Protein AF-X0RXS8-F1 (afdb_monomer_lite)

Radius of gyration: 19.56 Å; chains: 1; bounding box: 42×49×69 Å

Foldseek 3Di:
DELEEEEAEAADDAEEAEDAAQEAQAWDNYGGEYEYEDEEYEHEYAARHAQQWFFNYGGEYEYEYYAYEADHDQCDQPAADPVGRSGHHHCHAQEWEWDDPVVPPNDTGAIETGEYEYEYHAYEHEGEAQYAQFYYHNTGGEYEYEDHQYEHEYEARHQQFYEQQYGGEYEYNDHQYEADYNDEGYAQEYYHAYGGEYEYADEEYEHEHEARHQQEWEQQTGGEHEAEEYAYEDRYDYPRHQFHYDDDDPPDPSQAHATTGEHYAEYHNYYDPDPPDDAQDKDWDDAPCNVDPTNRGGGIHGYYDDPDDPDDPDDPPDDPPD

Structure (mmCIF, N/CA/C/O backbone):
data_AF-X0RXS8-F1
#
_entry.id   AF-X0RXS8-F1
#
loop_
_atom_site.group_PDB
_atom_site.id
_atom_site.type_symbol
_atom_site.label_atom_id
_atom_site.label_alt_id
_atom_site.label_comp_id
_atom_site.label_asym_id
_atom_site.label_entity_id
_atom_site.label_seq_id
_atom_site.pdbx_PDB_ins_code
_atom_site.Cartn_x
_atom_site.Cartn_y
_atom_site.Cartn_z
_atom_site.occupancy
_atom_site.B_iso_or_equiv
_atom_site.auth_seq_id
_atom_site.auth_comp_id
_atom_site.auth_asym_id
_atom_site.auth_atom_id
_atom_site.pdbx_PDB_model_num
ATOM 1 N N . ALA A 1 1 ? -15.502 -8.477 13.619 1.00 91.06 1 ALA A N 1
ATOM 2 C CA . ALA A 1 1 ? -16.662 -9.381 13.486 1.00 91.06 1 ALA A CA 1
ATOM 3 C C . ALA A 1 1 ? -16.245 -10.694 12.829 1.00 91.06 1 ALA A C 1
ATOM 5 O O . ALA A 1 1 ? -15.462 -10.663 11.889 1.00 91.06 1 ALA A O 1
ATOM 6 N N . SER A 1 2 ? -16.778 -11.830 13.286 1.00 95.00 2 SER A N 1
ATOM 7 C CA . SER A 1 2 ? -16.577 -13.138 12.641 1.00 95.00 2 SER A CA 1
ATOM 8 C C . SER A 1 2 ? -17.938 -13.787 12.425 1.00 95.00 2 SER A C 1
ATOM 10 O O . SER A 1 2 ? -18.634 -14.041 13.405 1.00 95.00 2 SER A O 1
ATOM 12 N N . PHE A 1 3 ? -18.324 -14.034 11.170 1.00 96.69 3 PHE A N 1
ATOM 13 C CA . PHE A 1 3 ? -19.652 -14.560 10.809 1.00 96.69 3 PHE A CA 1
ATOM 14 C C . PHE A 1 3 ? -20.819 -13.679 11.292 1.00 96.69 3 PHE A C 1
ATOM 16 O O . PHE A 1 3 ? -21.770 -14.160 11.908 1.00 96.69 3 PHE A O 1
ATOM 23 N N . GLY A 1 4 ? -20.747 -12.372 11.033 1.00 97.19 4 GLY A N 1
ATOM 24 C CA . GLY A 1 4 ? -21.781 -11.431 11.464 1.00 97.19 4 GLY A CA 1
ATOM 25 C C . GLY A 1 4 ? -21.393 -9.971 11.272 1.00 97.19 4 GLY A C 1
ATOM 26 O O . GLY A 1 4 ? -20.497 -9.656 10.492 1.00 97.19 4 GLY A O 1
ATOM 27 N N . VAL A 1 5 ? -22.070 -9.088 12.003 1.00 98.56 5 VAL A N 1
ATOM 28 C CA . VAL A 1 5 ? -21.852 -7.638 11.959 1.00 98.56 5 VAL A CA 1
ATOM 29 C C . VAL A 1 5 ? -21.383 -7.155 13.329 1.00 98.56 5 VAL A C 1
ATOM 31 O O . VAL A 1 5 ? -21.968 -7.527 14.345 1.00 98.56 5 VAL A O 1
ATOM 34 N N . GLY A 1 6 ? -20.327 -6.346 13.357 1.00 98.31 6 GLY A N 1
ATOM 35 C CA . GLY A 1 6 ? -19.850 -5.644 14.547 1.00 98.31 6 GLY A CA 1
ATOM 36 C C . GLY A 1 6 ? -19.609 -4.181 14.210 1.00 98.31 6 GLY A C 1
ATOM 37 O O . GLY A 1 6 ? -18.971 -3.893 13.202 1.00 98.31 6 GLY A O 1
ATOM 38 N N . VAL A 1 7 ? -20.142 -3.287 15.036 1.00 98.62 7 VAL A N 1
ATOM 39 C CA . VAL A 1 7 ? -20.087 -1.839 14.826 1.00 98.62 7 VAL A CA 1
ATOM 40 C C . VAL A 1 7 ? -19.673 -1.181 16.136 1.00 98.62 7 VAL A C 1
ATOM 42 O O . VAL A 1 7 ? -20.270 -1.469 17.176 1.00 98.62 7 VAL A O 1
ATOM 45 N N . LEU A 1 8 ? -18.665 -0.319 16.067 1.00 98.62 8 LEU A N 1
ATOM 46 C CA . LEU A 1 8 ? -18.316 0.658 17.090 1.00 98.62 8 LEU A CA 1
ATOM 47 C C . LEU A 1 8 ? -18.473 2.041 16.459 1.00 98.62 8 LEU A C 1
ATOM 49 O O . LEU A 1 8 ? -18.020 2.245 15.337 1.00 98.62 8 LEU A O 1
ATOM 53 N N . ILE A 1 9 ? -19.164 2.934 17.161 1.00 98.69 9 ILE A N 1
ATOM 54 C CA . ILE A 1 9 ? -19.358 4.326 16.762 1.00 98.69 9 ILE A CA 1
ATOM 55 C C . ILE A 1 9 ? -18.994 5.169 17.971 1.00 98.69 9 ILE A C 1
ATOM 57 O O . ILE A 1 9 ? -19.624 4.999 19.023 1.00 98.69 9 ILE A O 1
ATOM 61 N N . ASP A 1 10 ? -18.024 6.048 17.794 1.00 98.50 10 ASP A N 1
ATOM 62 C CA . ASP A 1 10 ? -17.744 7.150 18.695 1.00 98.50 10 ASP A CA 1
ATOM 63 C C . ASP A 1 10 ? -18.086 8.477 17.996 1.00 98.50 10 ASP A C 1
ATOM 65 O O . ASP A 1 10 ? -18.112 8.573 16.769 1.00 98.50 10 ASP A O 1
ATOM 69 N N . TYR A 1 11 ? -18.518 9.460 18.781 1.00 98.38 11 TYR A N 1
ATOM 70 C CA . TYR A 1 11 ? -18.957 10.769 18.280 1.00 98.38 11 TYR A CA 1
ATOM 71 C C . TYR A 1 11 ? -18.041 11.905 18.744 1.00 98.38 11 TYR A C 1
ATOM 73 O O . TYR A 1 11 ? -18.328 13.083 18.487 1.00 98.38 11 TYR A O 1
ATOM 81 N N . GLY A 1 12 ? -16.995 11.552 19.479 1.00 96.00 12 GLY A N 1
ATOM 82 C CA . GLY A 1 12 ? -15.778 12.295 19.660 1.00 96.00 12 GLY A CA 1
ATOM 83 C C . GLY A 1 12 ? -15.220 12.269 21.062 1.00 96.00 12 GLY A C 1
ATOM 84 O O . GLY A 1 12 ? -15.931 12.086 22.053 1.00 96.00 12 GLY A O 1
ATOM 85 N N . GLY A 1 13 ? -13.974 12.688 21.131 1.00 97.94 13 GLY A N 1
ATOM 86 C CA . GLY A 1 13 ? -13.175 12.699 22.334 1.00 97.94 13 GLY A CA 1
ATOM 87 C C . GLY A 1 13 ? -11.720 12.801 21.923 1.00 97.94 13 GLY A C 1
ATOM 88 O O . GLY A 1 13 ? -11.421 13.394 20.906 1.00 97.94 13 GLY A O 1
ATOM 89 N N . ASN A 1 14 ? -10.834 12.302 22.767 1.00 98.56 14 ASN A N 1
ATOM 90 C CA . ASN A 1 14 ? -9.452 12.027 22.393 1.00 98.56 14 ASN A CA 1
ATOM 91 C C . ASN A 1 14 ? -9.203 10.641 22.975 1.00 98.56 14 ASN A C 1
ATOM 93 O O . ASN A 1 14 ? -8.915 10.475 24.175 1.00 98.56 14 ASN A O 1
ATOM 97 N N . ASP A 1 15 ? -9.458 9.644 22.157 1.00 98.56 15 ASP A N 1
ATOM 98 C CA . ASP A 1 15 ? -9.716 8.277 22.522 1.00 98.56 15 ASP A CA 1
ATOM 99 C C . ASP A 1 15 ? -8.536 7.366 22.202 1.00 98.56 15 ASP A C 1
ATOM 101 O O . ASP A 1 15 ? -7.560 7.676 21.518 1.00 98.56 15 ASP A O 1
ATOM 105 N N . LYS A 1 16 ? -8.563 6.204 22.852 1.00 98.62 16 LYS A N 1
ATOM 106 C CA . LYS A 1 16 ? -7.521 5.190 22.697 1.00 98.62 16 LYS A CA 1
ATOM 107 C C . LYS A 1 16 ? -8.154 3.859 22.388 1.00 98.62 16 LYS A C 1
ATOM 109 O O . LYS A 1 16 ? -8.547 3.102 23.283 1.00 98.62 16 LYS A O 1
ATOM 114 N N . TYR A 1 17 ? -8.153 3.527 21.112 1.00 98.62 17 TYR A N 1
ATOM 115 C CA . TYR A 1 17 ? -8.536 2.222 20.622 1.00 98.62 17 TYR A CA 1
ATOM 116 C C . TYR A 1 17 ? -7.333 1.293 20.754 1.00 98.62 17 TYR A C 1
ATOM 118 O O . TYR A 1 17 ? -6.377 1.386 19.994 1.00 98.62 17 TYR A O 1
ATOM 126 N N . ILE A 1 18 ? -7.352 0.379 21.724 1.00 98.44 18 ILE A N 1
ATOM 127 C CA . ILE A 1 18 ? -6.231 -0.541 21.966 1.00 98.44 18 ILE A CA 1
ATOM 128 C C . ILE A 1 18 ? -6.700 -1.981 21.783 1.00 98.44 18 ILE A C 1
ATOM 130 O O . ILE A 1 18 ? -7.570 -2.469 22.508 1.00 98.44 18 ILE A O 1
ATOM 134 N N . GLY A 1 19 ? -6.083 -2.699 20.847 1.00 97.00 19 GLY A N 1
ATOM 135 C CA . GLY A 1 19 ? -6.377 -4.109 20.612 1.00 97.00 19 GLY A CA 1
ATOM 136 C C . GLY A 1 19 ? -5.155 -4.871 20.135 1.00 97.00 19 GLY A C 1
ATOM 137 O O . GLY A 1 19 ? -4.490 -4.466 19.201 1.00 97.00 19 GLY A O 1
ATOM 138 N N . ARG A 1 20 ? -4.848 -6.025 20.732 1.00 97.00 20 ARG A N 1
ATOM 139 C CA . ARG A 1 20 ? -3.654 -6.786 20.331 1.00 97.00 20 ARG A CA 1
ATOM 140 C C . ARG A 1 20 ? -3.779 -7.363 18.920 1.00 97.00 20 ARG A C 1
ATOM 142 O O . ARG A 1 20 ? -2.856 -7.238 18.123 1.00 97.00 20 ARG A O 1
ATOM 149 N N . THR A 1 21 ? -4.904 -8.014 18.637 1.00 97.94 21 THR A N 1
ATOM 150 C CA . THR A 1 21 ? -5.228 -8.580 17.325 1.00 97.94 21 THR A CA 1
ATOM 151 C C . THR A 1 21 ? -6.724 -8.509 17.056 1.00 97.94 21 THR A C 1
ATOM 153 O O . THR A 1 21 ? -7.499 -8.382 18.006 1.00 97.94 21 THR A O 1
ATOM 156 N N . THR A 1 22 ? -7.146 -8.710 15.804 1.00 96.75 22 THR A N 1
ATOM 157 C CA . THR A 1 22 ? -8.563 -8.900 15.417 1.00 96.75 22 THR A CA 1
ATOM 158 C C . THR A 1 22 ? -9.478 -7.807 15.981 1.00 96.75 22 THR A C 1
ATOM 160 O O . THR A 1 22 ? -10.501 -8.098 16.600 1.00 96.75 22 THR A O 1
ATOM 163 N N . ALA A 1 23 ? -9.068 -6.550 15.820 1.00 97.62 23 ALA A N 1
ATOM 164 C CA . ALA A 1 23 ? -9.677 -5.372 16.444 1.00 97.62 23 ALA A CA 1
ATOM 165 C C . ALA A 1 23 ? -9.938 -4.264 15.410 1.00 97.62 23 ALA A C 1
ATOM 167 O O . ALA A 1 23 ? -9.605 -4.439 14.243 1.00 97.62 23 ALA A O 1
ATOM 168 N N . GLN A 1 24 ? -10.529 -3.144 15.846 1.00 98.44 24 GLN A N 1
ATOM 169 C CA . GLN A 1 24 ? -10.623 -1.886 15.081 1.00 98.44 24 GLN A CA 1
ATOM 170 C C . GLN A 1 24 ? -11.102 -2.092 13.636 1.00 98.44 24 GLN A C 1
ATOM 172 O O . GLN A 1 24 ? -10.314 -2.072 12.697 1.00 98.44 24 GLN A O 1
ATOM 177 N N . GLY A 1 25 ? -12.383 -2.411 13.457 1.00 98.38 25 GLY A N 1
ATOM 178 C CA . GLY A 1 25 ? -12.929 -2.632 12.116 1.00 98.38 25 GLY A CA 1
ATOM 179 C C . GLY A 1 25 ? -12.595 -3.986 11.475 1.00 98.38 25 GLY A C 1
ATOM 180 O O . GLY A 1 25 ? -13.018 -4.233 10.357 1.00 98.38 25 GLY A O 1
ATOM 181 N N . PHE A 1 26 ? -11.894 -4.910 12.146 1.00 98.75 26 PHE A N 1
ATOM 182 C CA . PHE A 1 26 ? -11.643 -6.259 11.605 1.00 98.75 26 PHE A CA 1
ATOM 183 C C . PHE A 1 26 ? -12.933 -7.016 11.226 1.00 98.75 26 PHE A C 1
ATOM 185 O O . PHE A 1 26 ? -13.892 -7.059 12.012 1.00 98.75 26 PHE A O 1
ATOM 192 N N . ALA A 1 27 ? -12.917 -7.741 10.101 1.00 98.56 27 ALA A N 1
ATOM 193 C CA . ALA A 1 27 ? -13.997 -8.641 9.701 1.00 98.56 27 ALA A CA 1
ATOM 194 C C . ALA A 1 27 ? -13.542 -9.916 8.972 1.00 98.56 27 ALA A C 1
ATOM 196 O O . ALA A 1 27 ? -12.654 -9.884 8.127 1.00 98.56 27 ALA A O 1
ATOM 197 N N . GLN A 1 28 ? -14.248 -11.026 9.217 1.00 98.38 28 GLN A N 1
ATOM 198 C CA . GLN A 1 28 ? -14.203 -12.254 8.413 1.00 98.38 28 GLN A CA 1
ATOM 199 C C . GLN A 1 28 ? -15.621 -12.818 8.248 1.00 98.38 28 GLN A C 1
ATOM 201 O O . GLN A 1 28 ? -16.368 -12.904 9.228 1.00 98.38 28 GLN A O 1
ATOM 206 N N . TYR A 1 29 ? -16.001 -13.227 7.030 1.00 98.00 29 TYR A N 1
ATOM 207 C CA . TYR A 1 29 ? -17.365 -13.688 6.709 1.00 98.00 29 TYR A CA 1
ATOM 208 C C . TYR A 1 29 ? -18.466 -12.743 7.230 1.00 98.00 29 TYR A C 1
ATOM 210 O O . TYR A 1 29 ? -19.474 -13.186 7.783 1.00 98.00 29 TYR A O 1
ATOM 218 N N . GLY A 1 30 ? -18.250 -11.434 7.139 1.00 98.19 30 GLY A N 1
ATOM 219 C CA . GLY A 1 30 ? -19.068 -10.461 7.850 1.00 98.19 30 GLY A CA 1
ATOM 220 C C . GLY A 1 30 ? -18.636 -9.021 7.618 1.00 98.19 30 GLY A C 1
ATOM 221 O O . GLY A 1 30 ? -17.817 -8.756 6.744 1.00 98.19 30 GLY A O 1
ATOM 222 N N . LEU A 1 31 ? -19.181 -8.115 8.426 1.00 98.81 31 LEU A N 1
ATOM 223 C CA . LEU A 1 31 ? -18.911 -6.678 8.390 1.00 98.81 31 LEU A CA 1
ATOM 224 C C . LEU A 1 31 ? -18.373 -6.218 9.749 1.00 98.81 31 LEU A C 1
ATOM 226 O O . LEU A 1 31 ? -18.973 -6.508 10.787 1.00 98.81 31 LEU A O 1
ATOM 230 N N . GLY A 1 32 ? -17.252 -5.513 9.742 1.00 98.81 32 GLY A N 1
ATOM 231 C CA . GLY A 1 32 ? -16.679 -4.839 10.900 1.00 98.81 32 GLY A CA 1
ATOM 232 C C . GLY A 1 32 ? -16.566 -3.358 10.583 1.00 98.81 32 GLY A C 1
ATOM 233 O O . GLY A 1 32 ? -15.979 -3.021 9.566 1.00 98.81 32 GLY A O 1
ATOM 234 N N . LEU A 1 33 ? -17.133 -2.505 11.430 1.00 98.88 33 LEU A N 1
ATOM 235 C CA . LEU A 1 33 ? -17.031 -1.054 11.310 1.00 98.88 33 LEU A CA 1
ATOM 236 C C . LEU A 1 33 ? -16.536 -0.475 12.634 1.00 98.88 33 LEU A C 1
ATOM 238 O O . LEU A 1 33 ? -17.112 -0.768 13.686 1.00 98.88 33 LEU A O 1
ATOM 242 N N . LEU A 1 34 ? -15.484 0.329 12.560 1.00 98.88 34 LEU A N 1
ATOM 243 C CA . LEU A 1 34 ? -15.173 1.360 13.541 1.00 98.88 34 LEU A CA 1
ATOM 244 C C . LEU A 1 34 ? -15.402 2.703 12.849 1.00 98.88 34 LEU A C 1
ATOM 246 O O . LEU A 1 34 ? -14.922 2.891 11.736 1.00 98.88 34 LEU A O 1
ATOM 250 N N . PHE A 1 35 ? -16.187 3.567 13.475 1.00 98.88 35 PHE A N 1
ATOM 251 C CA . PHE A 1 35 ? -16.408 4.936 13.036 1.00 98.88 35 PHE A CA 1
ATOM 252 C C . PHE A 1 35 ? -16.089 5.866 14.204 1.00 98.88 35 PHE A C 1
ATOM 254 O O . PHE A 1 35 ? -16.735 5.722 15.248 1.00 98.88 35 PHE A O 1
ATOM 261 N N . ASP A 1 36 ? -15.131 6.764 14.020 1.00 98.81 36 ASP A N 1
ATOM 262 C CA . ASP A 1 36 ? -14.925 7.941 14.862 1.00 98.81 36 ASP A CA 1
ATOM 263 C C . ASP A 1 36 ? -15.379 9.186 14.091 1.00 98.81 36 ASP A C 1
ATOM 265 O O . ASP A 1 36 ? -15.439 9.189 12.861 1.00 98.81 36 ASP A O 1
ATOM 269 N N . GLN A 1 37 ? -15.828 10.205 14.816 1.00 98.62 37 GLN A N 1
ATOM 270 C CA . GLN A 1 37 ? -16.280 11.457 14.230 1.00 98.62 37 GLN A CA 1
ATOM 271 C C . GLN A 1 37 ? -15.307 12.615 14.461 1.00 98.62 37 GLN A C 1
ATOM 273 O O . GLN A 1 37 ? -15.380 13.574 13.687 1.00 98.62 37 GLN A O 1
ATOM 278 N N . LYS A 1 38 ? -14.562 12.637 15.572 1.00 98.06 38 LYS A N 1
ATOM 279 C CA . LYS A 1 38 ? -13.715 13.787 15.907 1.00 98.06 38 LYS A CA 1
ATOM 280 C C . LYS A 1 38 ? -12.727 13.505 17.046 1.00 98.06 38 LYS A C 1
ATOM 282 O O . LYS A 1 38 ? -13.125 13.047 18.121 1.00 98.06 38 LYS A O 1
ATOM 287 N N . GLY A 1 39 ? -11.598 14.184 16.905 1.00 98.31 39 GLY A N 1
ATOM 288 C CA . GLY A 1 39 ? -10.626 14.506 17.937 1.00 98.31 39 GLY A CA 1
ATOM 289 C C . GLY A 1 39 ? -9.411 13.597 17.885 1.00 98.31 39 GLY A C 1
ATOM 290 O O . GLY A 1 39 ? -9.471 12.527 17.322 1.00 98.31 39 GLY A O 1
ATOM 291 N N . ASP A 1 40 ? -8.303 14.074 18.453 1.00 98.75 40 ASP A N 1
ATOM 292 C CA . ASP A 1 40 ? -6.999 13.435 18.242 1.00 98.75 40 ASP A CA 1
ATOM 293 C C . ASP A 1 40 ? -6.900 12.092 18.988 1.00 98.75 40 ASP A C 1
ATOM 295 O O . ASP A 1 40 ? -6.794 12.043 20.234 1.00 98.75 40 ASP A O 1
ATOM 299 N N . ASP A 1 41 ? -6.883 11.018 18.211 1.00 98.75 41 ASP A N 1
ATOM 300 C CA . ASP A 1 41 ? -7.092 9.642 18.614 1.00 98.75 41 ASP A CA 1
ATOM 301 C C . ASP A 1 41 ? -5.861 8.756 18.404 1.00 98.75 41 ASP A C 1
ATOM 303 O O . ASP A 1 41 ? -4.913 9.021 17.661 1.00 98.75 41 ASP A O 1
ATOM 307 N N . ILE A 1 42 ? -5.843 7.634 19.130 1.00 98.88 42 ILE A N 1
ATOM 308 C CA . ILE A 1 42 ? -4.792 6.623 18.993 1.00 98.88 42 ILE A CA 1
ATOM 309 C C . ILE A 1 42 ? -5.399 5.255 18.719 1.00 98.88 42 ILE A C 1
ATOM 311 O O . ILE A 1 42 ? -5.979 4.604 19.599 1.00 98.88 42 ILE A O 1
ATOM 315 N N . TYR A 1 43 ? -5.100 4.737 17.535 1.00 98.88 43 TYR A N 1
ATOM 316 C CA . TYR A 1 43 ? -5.392 3.381 17.107 1.00 98.88 43 TYR A CA 1
ATOM 317 C C . TYR A 1 43 ? -4.158 2.500 17.287 1.00 98.88 43 TYR A C 1
ATOM 319 O O . TYR A 1 43 ? -3.263 2.460 16.451 1.00 98.88 43 TYR A O 1
ATOM 327 N N . SER A 1 44 ? -4.109 1.722 18.369 1.00 98.75 44 SER A N 1
ATOM 328 C CA . SER A 1 44 ? -2.958 0.871 18.697 1.00 98.75 44 SER A CA 1
ATOM 329 C C . SER A 1 44 ? -3.262 -0.619 18.565 1.00 98.75 44 SER A C 1
ATOM 331 O O . SER A 1 44 ? -4.227 -1.132 19.147 1.00 98.75 44 SER A O 1
ATOM 333 N N . SER A 1 45 ? -2.421 -1.335 17.818 1.00 98.50 45 SER A N 1
ATOM 334 C CA . SER A 1 45 ? -2.517 -2.787 17.668 1.00 98.50 45 SER A CA 1
ATOM 335 C C . SER A 1 45 ? -1.212 -3.459 17.240 1.00 98.50 45 SER A C 1
ATOM 337 O O . SER A 1 45 ? -0.172 -2.819 17.220 1.00 98.50 45 SER A O 1
ATOM 339 N N . PHE A 1 46 ? -1.236 -4.766 16.949 1.00 98.56 46 PHE A N 1
ATOM 340 C CA . PHE A 1 46 ? -0.082 -5.479 16.378 1.00 98.56 46 PHE A CA 1
ATOM 341 C C . PHE A 1 46 ? -0.388 -6.151 15.038 1.00 98.56 46 PHE A C 1
ATOM 343 O O . PHE A 1 46 ? 0.443 -6.125 14.137 1.00 98.56 46 PHE A O 1
ATOM 350 N N . LEU A 1 47 ? -1.524 -6.852 14.946 1.00 98.44 47 LEU A N 1
ATOM 351 C CA . LEU A 1 47 ? -1.798 -7.804 13.869 1.00 98.44 47 LEU A CA 1
ATOM 352 C C . LEU A 1 47 ? -3.303 -7.895 13.570 1.00 98.44 47 LEU A C 1
ATOM 354 O O . LEU A 1 47 ? -4.087 -8.148 14.482 1.00 98.44 47 LEU A O 1
ATOM 358 N N . VAL A 1 48 ? -3.699 -7.865 12.296 1.00 98.31 48 VAL A N 1
ATOM 359 C CA . VAL A 1 48 ? -5.070 -8.141 11.825 1.00 98.31 48 VAL A CA 1
ATOM 360 C C . VAL A 1 48 ? -6.062 -7.177 12.477 1.00 98.31 48 VAL A C 1
ATOM 362 O O . VAL A 1 48 ? -6.920 -7.554 13.272 1.00 98.31 48 VAL A O 1
ATOM 365 N N . SER A 1 49 ? -5.902 -5.897 12.197 1.00 98.38 49 SER A N 1
ATOM 366 C CA . SER A 1 49 ? -6.616 -4.794 12.849 1.00 98.38 49 SER A CA 1
ATOM 367 C C . SER A 1 49 ? -6.754 -3.619 11.885 1.00 98.38 49 SER A C 1
ATOM 369 O O . SER A 1 49 ? -6.343 -3.735 10.736 1.00 98.38 49 SER A O 1
ATOM 371 N N . GLN A 1 50 ? -7.345 -2.510 12.331 1.00 98.69 50 GLN A N 1
ATOM 372 C CA . GLN A 1 50 ? -7.419 -1.244 11.587 1.00 98.69 50 GLN A CA 1
ATOM 373 C C . GLN A 1 50 ? -7.938 -1.471 10.162 1.00 98.69 50 GLN A C 1
ATOM 375 O O . GLN A 1 50 ? -7.195 -1.410 9.186 1.00 98.69 50 GLN A O 1
ATOM 380 N N . ALA A 1 51 ? -9.215 -1.847 10.080 1.00 98.81 51 ALA A N 1
ATOM 381 C CA . ALA A 1 51 ? -9.914 -2.180 8.843 1.00 98.81 51 ALA A CA 1
ATOM 382 C C . ALA A 1 51 ? -9.404 -3.423 8.091 1.00 98.81 51 ALA A C 1
ATOM 384 O O . ALA A 1 51 ? -9.413 -3.471 6.865 1.00 98.81 51 ALA A O 1
ATOM 385 N N . HIS A 1 52 ? -8.990 -4.475 8.798 1.00 98.88 52 HIS A N 1
ATOM 386 C CA . HIS A 1 52 ? -8.640 -5.733 8.137 1.00 98.88 52 HIS A CA 1
ATOM 387 C C . HIS A 1 52 ? -9.880 -6.487 7.612 1.00 98.88 52 HIS A C 1
ATOM 389 O O . HIS A 1 52 ? -10.710 -6.965 8.396 1.00 98.88 52 HIS A O 1
ATOM 395 N N . GLY A 1 53 ? -9.951 -6.688 6.295 1.00 98.75 53 GLY A N 1
ATOM 396 C CA . GLY A 1 53 ? -10.921 -7.548 5.616 1.00 98.75 53 GLY A CA 1
ATOM 397 C C . GLY A 1 53 ? -10.355 -8.932 5.293 1.00 98.75 53 GLY A C 1
ATOM 398 O O . GLY A 1 53 ? -9.748 -9.139 4.241 1.00 98.75 53 GLY A O 1
ATOM 399 N N . ALA A 1 54 ? -10.590 -9.908 6.171 1.00 98.38 54 ALA A N 1
ATOM 400 C CA . ALA A 1 54 ? -10.223 -11.308 5.941 1.00 98.38 54 ALA A CA 1
ATOM 401 C C . ALA A 1 54 ? -11.191 -11.979 4.946 1.00 98.38 54 ALA A C 1
ATOM 403 O O . ALA A 1 54 ? -12.147 -11.362 4.495 1.00 98.38 54 ALA A O 1
ATOM 404 N N . THR A 1 55 ? -11.019 -13.269 4.635 1.00 97.81 55 THR A N 1
ATOM 405 C CA . THR A 1 55 ? -11.897 -14.039 3.725 1.00 97.81 55 THR A CA 1
ATOM 406 C C . THR A 1 55 ? -13.389 -13.692 3.847 1.00 97.81 55 THR A C 1
ATOM 408 O O . THR A 1 55 ? -14.004 -13.908 4.899 1.00 97.81 55 THR A O 1
ATOM 411 N N . LYS A 1 56 ? -13.975 -13.189 2.746 1.00 97.31 56 LYS A N 1
ATOM 412 C CA . LYS A 1 56 ? -15.382 -12.735 2.647 1.00 97.31 56 LYS A CA 1
ATOM 413 C C . LYS A 1 56 ? -15.807 -11.724 3.728 1.00 97.31 56 LYS A C 1
ATOM 415 O O . LYS A 1 56 ? -16.986 -11.640 4.071 1.00 97.3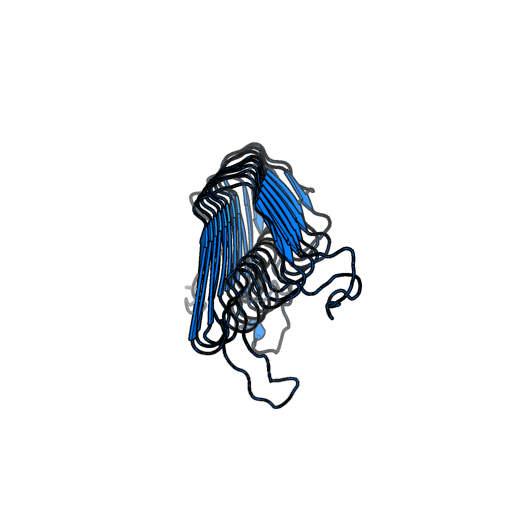1 56 LYS A O 1
ATOM 420 N N . GLY A 1 57 ? -14.847 -11.034 4.325 1.00 98.50 57 GLY A N 1
ATOM 421 C CA . GLY A 1 57 ? -15.030 -9.988 5.314 1.00 98.50 57 GLY A CA 1
ATOM 422 C C . GLY A 1 57 ? -14.928 -8.612 4.676 1.00 98.50 57 GLY A C 1
ATOM 423 O O . GLY A 1 57 ? -14.168 -8.414 3.732 1.00 98.50 57 GLY A O 1
ATOM 424 N N . TYR A 1 58 ? -15.688 -7.677 5.220 1.00 98.81 58 TYR A N 1
ATOM 425 C CA . TYR A 1 58 ? -15.622 -6.258 4.908 1.00 98.81 58 TYR A CA 1
ATOM 426 C C . TYR A 1 58 ? -15.207 -5.552 6.193 1.00 98.81 58 TYR A C 1
ATOM 428 O O . TYR A 1 58 ? -16.009 -5.465 7.127 1.00 98.81 58 TYR A O 1
ATOM 436 N N . GLY A 1 59 ? -13.934 -5.178 6.284 1.00 98.88 59 GLY A N 1
ATOM 437 C CA . GLY A 1 59 ? -13.391 -4.457 7.426 1.00 98.88 59 GLY A CA 1
ATOM 438 C C . GLY A 1 59 ? -13.278 -2.973 7.113 1.00 98.88 59 GLY A C 1
ATOM 439 O O . GLY A 1 59 ? -12.732 -2.622 6.073 1.00 98.88 59 GLY A O 1
ATOM 440 N N . LEU A 1 60 ? -13.828 -2.127 7.979 1.00 98.88 60 LEU A N 1
ATOM 441 C CA . LEU A 1 60 ? -13.868 -0.681 7.799 1.00 98.88 60 LEU A CA 1
ATOM 442 C C . LEU A 1 60 ? -13.440 0.032 9.080 1.00 98.88 60 LEU A C 1
ATOM 444 O O . LEU A 1 60 ? -13.898 -0.320 10.174 1.00 98.88 60 LEU A O 1
ATOM 448 N N . LEU A 1 61 ? -12.590 1.035 8.914 1.00 98.94 61 LEU A N 1
ATOM 449 C CA . LEU A 1 61 ? -12.262 2.055 9.900 1.00 98.94 61 LEU A CA 1
ATOM 450 C C . LEU A 1 61 ? -12.447 3.390 9.185 1.00 98.94 61 LEU A C 1
ATOM 452 O O . LEU A 1 61 ? -11.894 3.563 8.102 1.00 98.94 61 LEU A O 1
ATOM 456 N N . VAL A 1 62 ? -13.290 4.247 9.743 1.00 98.88 62 VAL A N 1
ATOM 457 C CA . VAL A 1 62 ? -13.527 5.596 9.240 1.00 98.88 62 VAL A CA 1
ATOM 458 C C . VAL A 1 62 ? -13.276 6.553 10.391 1.00 98.88 62 VAL A C 1
ATOM 460 O O . VAL A 1 62 ? -13.983 6.439 11.394 1.00 98.88 62 VAL A O 1
ATOM 463 N N . ASP A 1 63 ? -12.299 7.430 10.236 1.00 98.75 63 ASP A N 1
ATOM 464 C CA . ASP A 1 63 ? -12.131 8.621 11.065 1.00 98.75 63 ASP A CA 1
ATOM 465 C C . ASP A 1 63 ? -12.495 9.840 10.219 1.00 98.75 63 ASP A C 1
ATOM 467 O O . ASP A 1 63 ? -12.393 9.788 8.992 1.00 98.75 63 ASP A O 1
ATOM 471 N N . LEU A 1 64 ? -13.062 10.870 10.837 1.00 98.69 64 LEU A N 1
ATOM 472 C CA . LEU A 1 64 ? -13.532 12.053 10.121 1.00 98.69 64 LEU A CA 1
ATOM 473 C C . LEU A 1 64 ? -12.747 13.322 10.445 1.00 98.69 64 LEU A C 1
ATOM 475 O O . LEU A 1 64 ? -12.932 14.285 9.698 1.00 98.69 64 LEU A O 1
ATOM 479 N N . ALA A 1 65 ? -12.016 13.374 11.563 1.00 98.06 65 ALA A N 1
ATOM 480 C CA . ALA A 1 65 ? -11.255 14.557 11.954 1.00 98.06 65 ALA A CA 1
ATOM 481 C C . ALA A 1 65 ? -10.369 14.310 13.176 1.00 98.06 65 ALA A C 1
ATOM 483 O O . ALA A 1 65 ? -10.888 13.902 14.213 1.00 98.06 65 ALA A O 1
ATOM 484 N N . GLY A 1 66 ? -9.146 14.822 13.151 1.00 98.25 66 GLY A N 1
ATOM 485 C CA . GLY A 1 66 ? -8.242 14.826 14.301 1.00 98.25 66 GLY A CA 1
ATOM 486 C C . GLY A 1 66 ? -6.817 14.580 13.837 1.00 98.25 66 GLY A C 1
ATOM 487 O O . GLY A 1 66 ? -6.627 13.996 12.791 1.00 98.25 66 GLY A O 1
ATOM 488 N N . ASP A 1 67 ? -5.817 15.032 14.595 1.00 98.69 67 ASP A N 1
ATOM 489 C CA . ASP A 1 67 ? -4.431 14.649 14.285 1.00 98.69 67 ASP A CA 1
ATOM 490 C C . ASP A 1 67 ? -4.158 13.254 14.885 1.00 98.69 67 ASP A C 1
ATOM 492 O O . ASP A 1 67 ? -3.813 13.121 16.074 1.00 98.69 67 ASP A O 1
ATOM 496 N N . ASP A 1 68 ? -4.323 12.204 14.087 1.00 98.81 68 ASP A N 1
ATOM 497 C CA . ASP A 1 68 ? -4.484 10.836 14.562 1.00 98.81 68 ASP A CA 1
ATOM 498 C C . ASP A 1 68 ? -3.231 9.966 14.439 1.00 98.81 68 ASP A C 1
ATOM 500 O O . ASP A 1 68 ? -2.295 10.158 13.653 1.00 98.81 68 ASP A O 1
ATOM 504 N N . ILE A 1 69 ? -3.180 8.938 15.293 1.00 98.94 69 ILE A N 1
ATOM 505 C CA . ILE A 1 69 ? -2.077 7.975 15.317 1.00 98.94 69 ILE A CA 1
ATOM 506 C C . ILE A 1 69 ? -2.586 6.564 15.044 1.00 98.94 69 ILE A C 1
ATOM 508 O O . ILE A 1 69 ? -3.081 5.852 15.930 1.00 98.94 69 ILE A O 1
ATOM 512 N N . TYR A 1 70 ? -2.297 6.082 13.840 1.00 98.94 70 TYR A N 1
ATOM 513 C CA . TYR A 1 70 ? -2.495 4.708 13.406 1.00 98.94 70 TYR A CA 1
ATOM 514 C C . TYR A 1 70 ? -1.231 3.881 13.627 1.00 98.94 70 TYR A C 1
ATOM 516 O O . TYR A 1 70 ? -0.327 3.804 12.794 1.00 98.94 70 TYR A O 1
ATOM 524 N N . PHE A 1 71 ? -1.170 3.191 14.764 1.00 98.81 71 PHE A N 1
ATOM 525 C CA . PHE A 1 71 ? 0.016 2.457 15.194 1.00 98.81 71 PHE A CA 1
ATOM 526 C C . PHE A 1 71 ? -0.200 0.941 15.253 1.00 98.81 71 PHE A C 1
ATOM 528 O O . PHE A 1 71 ? -0.904 0.407 16.117 1.00 98.81 71 PHE A O 1
ATOM 535 N N . CYS A 1 72 ? 0.479 0.220 14.367 1.00 98.69 72 CYS A N 1
ATOM 536 C CA . CYS A 1 72 ? 0.714 -1.213 14.478 1.00 98.69 72 CYS A CA 1
ATOM 537 C C . CYS A 1 72 ? 2.146 -1.454 14.976 1.00 98.69 72 CYS A C 1
ATOM 539 O O . CYS A 1 72 ? 3.099 -1.275 14.225 1.00 98.69 72 CYS A O 1
ATOM 541 N N . ASP A 1 73 ? 2.290 -1.884 16.232 1.00 98.50 73 ASP A N 1
ATOM 542 C CA . ASP A 1 73 ? 3.582 -2.029 16.908 1.00 98.50 73 ASP A CA 1
ATOM 543 C C . ASP A 1 73 ? 4.527 -2.944 16.120 1.00 98.50 73 ASP A C 1
ATOM 545 O O . ASP A 1 73 ? 4.239 -4.124 15.891 1.00 98.50 73 ASP A O 1
ATOM 549 N N . ASP A 1 74 ? 5.665 -2.379 15.722 1.00 97.81 74 ASP A N 1
ATOM 550 C CA . ASP A 1 74 ? 6.759 -3.044 15.015 1.00 97.81 74 ASP A CA 1
ATOM 551 C C . ASP A 1 74 ? 8.091 -2.968 15.790 1.00 97.81 74 ASP A C 1
ATOM 553 O O . ASP A 1 74 ? 9.142 -3.372 15.298 1.00 97.81 74 ASP A O 1
ATOM 557 N N . GLU A 1 75 ? 8.056 -2.487 17.036 1.00 96.94 75 GLU A N 1
ATOM 558 C CA . GLU A 1 75 ? 9.213 -2.441 17.935 1.00 96.94 75 GLU A CA 1
ATOM 559 C C . GLU A 1 75 ? 9.270 -3.701 18.810 1.00 96.94 75 GLU A C 1
ATOM 561 O O . GLU A 1 75 ? 10.320 -4.333 18.982 1.00 96.94 75 GLU A O 1
ATOM 566 N N . HIS A 1 76 ? 8.117 -4.115 19.340 1.00 97.81 76 HIS A N 1
ATOM 567 C CA . HIS A 1 76 ? 7.973 -5.320 20.146 1.00 97.81 76 HIS A CA 1
ATOM 568 C C . HIS A 1 76 ? 7.564 -6.501 19.261 1.00 97.81 76 HIS A C 1
ATOM 570 O O . HIS A 1 76 ? 6.391 -6.724 18.960 1.00 97.81 76 HIS A O 1
ATOM 576 N N . ILE A 1 77 ? 8.534 -7.322 18.860 1.00 97.88 77 ILE A N 1
ATOM 577 C CA . ILE A 1 77 ? 8.287 -8.399 17.890 1.00 97.88 77 ILE A CA 1
ATOM 578 C C . ILE A 1 77 ? 7.555 -9.592 18.530 1.00 97.88 77 ILE A C 1
ATOM 580 O O . ILE A 1 77 ? 8.168 -10.478 19.130 1.00 97.88 77 ILE A O 1
ATOM 584 N N . LEU A 1 78 ? 6.226 -9.621 18.384 1.00 97.62 78 LEU A N 1
ATOM 585 C CA . LEU A 1 78 ? 5.328 -10.668 18.895 1.00 97.62 78 LEU A CA 1
ATOM 586 C C . LEU A 1 78 ? 4.791 -11.588 17.793 1.00 97.62 78 LEU A C 1
ATOM 588 O O . LEU A 1 78 ? 4.518 -12.764 18.044 1.00 97.62 78 LEU A O 1
ATOM 592 N N . PHE A 1 79 ? 4.645 -11.065 16.578 1.00 97.88 79 PHE A N 1
ATOM 593 C CA . PHE A 1 79 ? 4.080 -11.748 15.418 1.00 97.88 79 PHE A CA 1
ATOM 594 C C . PHE A 1 79 ? 5.024 -11.617 14.218 1.00 97.88 79 PHE A C 1
ATOM 596 O O . PHE A 1 79 ? 4.650 -11.017 13.211 1.00 97.88 79 PHE A O 1
ATOM 603 N N . PRO A 1 80 ? 6.250 -12.165 14.300 1.00 97.81 80 PRO A N 1
ATOM 604 C CA . PRO A 1 80 ? 7.279 -11.938 13.296 1.00 97.81 80 PRO A CA 1
ATOM 605 C C . PRO A 1 80 ? 6.824 -12.372 11.901 1.00 97.81 80 PRO A C 1
ATOM 607 O O . PRO A 1 80 ? 6.285 -13.469 11.708 1.00 97.81 80 PRO A O 1
ATOM 610 N N . SER A 1 81 ? 7.099 -11.522 10.920 1.00 96.69 81 SER A N 1
ATOM 611 C CA . SER A 1 81 ? 6.889 -11.809 9.510 1.00 96.69 81 SER A CA 1
ATOM 612 C C . SER A 1 81 ? 7.907 -12.834 8.999 1.00 96.69 81 SER A C 1
ATOM 614 O O . SER A 1 81 ? 9.069 -12.861 9.417 1.00 96.69 81 SER A O 1
ATOM 616 N N . VAL A 1 82 ? 7.489 -13.700 8.070 1.00 93.00 82 VAL A N 1
ATOM 617 C CA . VAL A 1 82 ? 8.412 -14.655 7.432 1.00 93.00 82 VAL A CA 1
ATOM 618 C C . VAL A 1 82 ? 9.333 -13.964 6.427 1.00 93.00 82 VAL A C 1
ATOM 620 O O . VAL A 1 82 ? 10.457 -14.422 6.236 1.00 93.00 82 VAL A O 1
ATOM 623 N N . GLN A 1 83 ? 8.881 -12.854 5.840 1.00 91.69 83 GLN A N 1
ATOM 624 C CA . GLN A 1 83 ? 9.645 -12.005 4.928 1.00 91.69 83 GLN A CA 1
ATOM 625 C C . GLN A 1 83 ? 10.739 -11.243 5.682 1.00 91.69 83 GLN A C 1
ATOM 627 O O . GLN A 1 83 ? 11.884 -11.192 5.238 1.00 91.69 83 GLN A O 1
ATOM 632 N N . ALA A 1 84 ? 10.406 -10.720 6.864 1.00 95.75 84 ALA A N 1
ATOM 633 C CA . ALA A 1 84 ? 11.327 -9.963 7.698 1.00 95.75 84 ALA A CA 1
ATOM 634 C C . ALA A 1 84 ? 11.109 -10.290 9.178 1.00 95.75 84 ALA A C 1
ATOM 636 O O . ALA A 1 84 ? 10.286 -9.689 9.854 1.00 95.75 84 ALA A O 1
ATOM 637 N N . ARG A 1 85 ? 11.879 -11.244 9.715 1.00 96.44 85 ARG A N 1
ATOM 638 C CA . ARG A 1 85 ? 11.691 -11.759 11.090 1.00 96.44 85 ARG A CA 1
ATOM 639 C C . ARG A 1 85 ? 11.921 -10.736 12.206 1.00 96.44 85 ARG A C 1
ATOM 641 O O . ARG A 1 85 ? 11.608 -11.033 13.353 1.00 96.44 85 ARG A O 1
ATOM 648 N N . LYS A 1 86 ? 12.516 -9.587 11.879 1.00 97.88 86 LYS A N 1
ATOM 649 C CA . LYS A 1 86 ? 12.713 -8.457 12.795 1.00 97.88 86 LYS A CA 1
ATOM 650 C C . LYS A 1 86 ? 11.540 -7.474 12.796 1.00 97.88 86 LYS A C 1
ATOM 652 O O . LYS A 1 86 ? 11.622 -6.509 13.530 1.00 97.88 86 LYS A O 1
ATOM 657 N N . HIS A 1 87 ? 10.508 -7.739 12.001 1.00 98.31 87 HIS A N 1
ATOM 658 C CA . HIS A 1 87 ? 9.307 -6.926 11.886 1.00 98.31 87 HIS A CA 1
ATOM 659 C C . HIS A 1 87 ? 8.082 -7.807 12.137 1.00 98.31 87 HIS A C 1
ATOM 661 O O . HIS A 1 87 ? 8.052 -8.989 11.761 1.00 98.31 87 HIS A O 1
ATOM 667 N N . ASN A 1 88 ? 7.069 -7.253 12.782 1.00 98.56 88 ASN A N 1
ATOM 668 C CA . ASN A 1 88 ? 5.765 -7.863 12.915 1.00 98.56 88 ASN A CA 1
ATOM 669 C C . ASN A 1 88 ? 5.058 -7.901 11.559 1.00 98.56 88 ASN A C 1
ATOM 671 O O . ASN A 1 88 ? 5.182 -7.029 10.703 1.00 98.56 88 ASN A O 1
ATOM 675 N N . ARG A 1 89 ? 4.282 -8.958 11.358 1.00 97.81 89 ARG A N 1
ATOM 676 C CA . ARG A 1 89 ? 3.260 -8.998 10.324 1.00 97.81 89 ARG A CA 1
ATOM 677 C C . ARG A 1 89 ? 2.055 -8.234 10.861 1.00 97.81 89 ARG A C 1
ATOM 679 O O . ARG A 1 89 ? 1.409 -8.735 11.776 1.00 97.81 89 ARG A O 1
ATOM 686 N N . SER A 1 90 ? 1.759 -7.082 10.278 1.00 98.50 90 SER A N 1
ATOM 687 C CA . SER A 1 90 ? 0.639 -6.238 10.683 1.00 98.50 90 SER A CA 1
ATOM 688 C C . SER A 1 90 ? -0.654 -6.702 10.021 1.00 98.50 90 SER A C 1
ATOM 690 O O . SER A 1 90 ? -1.565 -7.112 10.725 1.00 98.50 90 SER A O 1
ATOM 692 N N . MET A 1 91 ? -0.734 -6.796 8.689 1.00 98.69 91 MET A N 1
ATOM 693 C CA . MET A 1 91 ? -2.006 -7.081 7.990 1.00 98.69 91 MET A CA 1
ATOM 694 C C . MET A 1 91 ? -3.120 -6.134 8.457 1.00 98.69 91 MET A C 1
ATOM 696 O O . MET A 1 91 ? -4.191 -6.589 8.857 1.00 98.69 91 MET A O 1
ATOM 700 N N . SER A 1 92 ? -2.837 -4.834 8.445 1.00 98.81 92 SER A N 1
ATOM 701 C CA . SER A 1 92 ? -3.682 -3.791 9.037 1.00 98.81 92 SER A CA 1
ATOM 702 C C . SER A 1 92 ? -3.654 -2.513 8.202 1.00 98.81 92 SER A C 1
ATOM 704 O O . SER A 1 92 ? -2.946 -2.462 7.201 1.00 98.81 92 SER A O 1
ATOM 706 N N . GLN A 1 93 ? -4.402 -1.493 8.621 1.00 98.81 93 GLN A N 1
ATOM 707 C CA . GLN A 1 93 ? -4.496 -0.186 7.957 1.00 98.81 93 GLN A CA 1
ATOM 708 C C . GLN A 1 93 ? -5.046 -0.336 6.542 1.00 98.81 9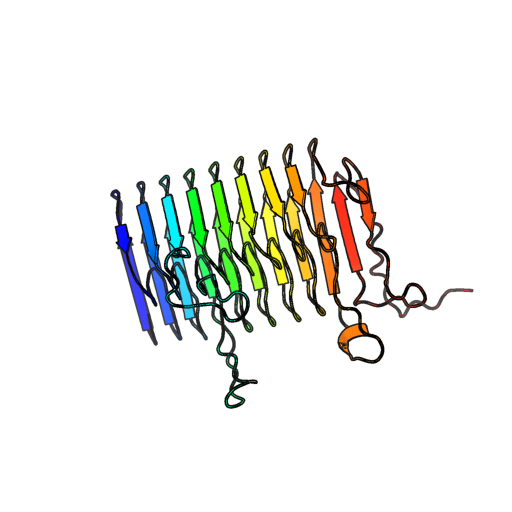3 GLN A C 1
ATOM 710 O O . GLN A 1 93 ? -4.330 -0.190 5.552 1.00 98.81 93 GLN A O 1
ATOM 715 N N . GLY A 1 94 ? -6.310 -0.756 6.467 1.00 98.81 94 GLY A N 1
ATOM 716 C CA . GLY A 1 94 ? -6.989 -0.969 5.194 1.00 98.81 94 GLY A CA 1
ATOM 717 C C . GLY A 1 94 ? -6.526 -2.230 4.472 1.00 98.81 94 GLY A C 1
ATOM 718 O O . GLY A 1 94 ? -6.475 -2.262 3.252 1.00 98.81 94 GLY A O 1
ATOM 719 N N . PHE A 1 95 ? -6.137 -3.282 5.196 1.00 98.88 95 PHE A N 1
ATOM 720 C CA . PHE A 1 95 ? -5.623 -4.502 4.572 1.00 98.88 95 PHE A CA 1
ATOM 721 C C . PHE A 1 95 ? -6.732 -5.469 4.140 1.00 98.88 95 PHE A C 1
ATOM 723 O O . PHE A 1 95 ? -7.597 -5.834 4.939 1.00 98.88 95 PHE A O 1
ATOM 730 N N . GLY A 1 96 ? -6.647 -5.997 2.917 1.00 98.75 96 GLY A N 1
ATOM 731 C CA . GLY A 1 96 ? -7.515 -7.077 2.437 1.00 98.75 96 GLY A CA 1
ATOM 732 C C . GLY A 1 96 ? -6.766 -8.389 2.248 1.00 98.75 96 GLY A C 1
ATOM 733 O O . GLY A 1 96 ? -5.760 -8.433 1.538 1.00 98.75 96 GLY A O 1
ATOM 734 N N . GLY A 1 97 ? -7.269 -9.502 2.795 1.00 97.94 97 GLY A N 1
ATOM 735 C CA . GLY A 1 97 ? -6.613 -10.776 2.521 1.00 97.94 97 GLY A CA 1
ATOM 736 C C . GLY A 1 97 ? -7.392 -12.068 2.694 1.00 97.94 97 GLY A C 1
ATOM 737 O O . GLY A 1 97 ? -8.380 -12.165 3.422 1.00 97.94 97 GLY A O 1
ATOM 738 N N . GLY A 1 98 ? -6.949 -13.072 1.939 1.00 96.06 98 GLY A N 1
ATOM 739 C CA . GLY A 1 98 ? -7.539 -14.406 1.874 1.00 96.06 98 GLY A CA 1
ATOM 740 C C . GLY A 1 98 ? -6.777 -15.464 2.657 1.00 96.06 98 GLY A C 1
ATOM 741 O O . GLY A 1 98 ? -5.708 -15.232 3.224 1.00 96.06 98 GLY A O 1
ATOM 742 N N . LEU A 1 99 ? -7.341 -16.670 2.658 1.00 94.56 99 LEU A N 1
ATOM 743 C CA . LEU A 1 99 ? -6.660 -17.851 3.168 1.00 94.56 99 LEU A CA 1
ATOM 744 C C . LEU A 1 99 ? -5.892 -18.483 2.013 1.00 94.56 99 LEU A C 1
ATOM 746 O O . LEU A 1 99 ? -6.491 -19.042 1.096 1.00 94.56 99 LEU A O 1
ATOM 750 N N . ARG A 1 100 ? -4.566 -18.417 2.076 1.00 93.38 100 ARG A N 1
ATOM 751 C CA . ARG A 1 100 ? -3.691 -19.109 1.134 1.00 93.38 100 ARG A CA 1
ATOM 752 C C . ARG A 1 100 ? -3.431 -20.536 1.628 1.00 93.38 100 ARG A C 1
ATOM 754 O O . ARG A 1 100 ? -2.743 -20.712 2.631 1.00 93.38 100 ARG A O 1
ATOM 761 N N . GLY A 1 101 ? -3.989 -21.526 0.931 1.00 92.31 101 GLY A N 1
ATOM 762 C CA . GLY A 1 101 ? -3.925 -22.941 1.311 1.00 92.31 101 GLY A CA 1
ATOM 763 C C . GLY A 1 101 ? -2.966 -23.802 0.481 1.00 92.31 101 GLY A C 1
ATOM 764 O O . GLY A 1 101 ? -2.761 -24.965 0.808 1.00 92.31 101 GLY A O 1
ATOM 765 N N . ASP A 1 102 ? -2.362 -23.269 -0.585 1.00 87.62 102 ASP A N 1
ATOM 766 C CA . ASP A 1 102 ? -1.473 -24.013 -1.501 1.00 87.62 102 ASP A CA 1
ATOM 767 C C . ASP A 1 102 ? -0.250 -24.640 -0.804 1.00 87.62 102 ASP A C 1
ATOM 769 O O . ASP A 1 102 ? 0.193 -25.718 -1.195 1.00 87.62 102 ASP A O 1
ATOM 773 N N . LEU A 1 103 ? 0.264 -24.003 0.252 1.00 85.44 103 LEU A N 1
ATOM 774 C CA . LEU A 1 103 ? 1.374 -24.508 1.071 1.00 85.44 103 LEU A CA 1
ATOM 775 C C . LEU A 1 103 ? 0.924 -25.321 2.302 1.00 85.44 103 LEU A C 1
ATOM 777 O O . LEU A 1 103 ? 1.774 -25.755 3.082 1.00 85.44 103 LEU A O 1
ATOM 781 N N . SER A 1 104 ? -0.384 -25.510 2.505 1.00 88.25 104 SER A N 1
ATOM 782 C CA . SER A 1 104 ? -0.951 -26.261 3.633 1.00 88.25 104 SER A CA 1
ATOM 783 C C . SER A 1 104 ? -1.777 -27.465 3.174 1.00 88.25 104 SER A C 1
ATOM 785 O O . SER A 1 104 ? -1.238 -28.556 3.014 1.00 88.25 104 SER A O 1
ATOM 787 N N . ASP A 1 105 ? -3.085 -27.297 3.002 1.00 93.12 105 ASP A N 1
ATOM 788 C CA . ASP A 1 105 ? -4.058 -28.363 2.737 1.00 93.12 105 ASP A CA 1
ATOM 789 C C . ASP A 1 105 ? -4.678 -28.282 1.332 1.00 93.12 105 ASP A C 1
ATOM 791 O O . ASP A 1 105 ? -5.532 -29.093 0.980 1.00 93.12 105 ASP A O 1
ATOM 795 N N . GLY A 1 106 ? -4.241 -27.313 0.525 1.00 93.50 106 GLY A N 1
ATOM 796 C CA . GLY A 1 106 ? -4.715 -27.051 -0.830 1.00 93.50 106 GLY A CA 1
ATOM 797 C C . GLY A 1 106 ? -6.001 -26.223 -0.912 1.00 93.50 106 GLY A C 1
ATOM 798 O O . GLY A 1 106 ? -6.432 -25.905 -2.021 1.00 93.50 106 GLY A O 1
ATOM 799 N N . HIS A 1 107 ? -6.618 -25.839 0.212 1.00 92.94 107 HIS A N 1
ATOM 800 C CA . HIS A 1 107 ? -7.902 -25.131 0.212 1.00 92.94 107 HIS A CA 1
ATOM 801 C C . HIS A 1 107 ? -7.719 -23.618 0.349 1.00 92.94 107 HIS A C 1
ATOM 803 O O . HIS A 1 107 ? -7.876 -23.035 1.421 1.00 92.94 107 HIS A O 1
ATOM 809 N N . SER A 1 108 ? -7.414 -22.966 -0.771 1.00 95.38 108 SER A N 1
ATOM 810 C CA . SER A 1 108 ? -7.370 -21.504 -0.828 1.00 95.38 108 SER A CA 1
ATOM 811 C C . SER A 1 108 ? -8.772 -20.889 -0.872 1.00 95.38 108 SER A C 1
ATOM 813 O O . SER A 1 108 ? -9.665 -21.385 -1.562 1.00 95.38 108 SER A O 1
ATOM 815 N N . LEU A 1 109 ? -8.952 -19.765 -0.178 1.00 95.81 109 LEU A N 1
ATOM 816 C CA . LEU A 1 109 ? -10.179 -18.969 -0.197 1.00 95.81 109 LEU A CA 1
ATOM 817 C C . LEU A 1 109 ? -9.844 -17.512 -0.536 1.00 95.81 109 LEU A C 1
ATOM 819 O O . LEU A 1 109 ? -8.878 -16.983 0.021 1.00 95.81 109 LEU A O 1
ATOM 823 N N . PRO A 1 110 ? -10.636 -16.852 -1.403 1.00 95.75 110 PRO A N 1
ATOM 824 C CA . PRO A 1 110 ? -10.388 -15.464 -1.771 1.00 95.75 110 PRO A CA 1
ATOM 825 C C . PRO A 1 110 ? -10.501 -14.532 -0.559 1.00 95.75 110 PRO A C 1
ATOM 827 O O . PRO A 1 110 ? -11.132 -14.868 0.453 1.00 95.75 110 PRO A O 1
ATOM 830 N N . GLY A 1 111 ? -9.864 -13.372 -0.667 1.00 97.00 111 GLY A N 1
ATOM 831 C CA . GLY A 1 111 ? -9.811 -12.377 0.390 1.00 97.00 111 GLY A CA 1
ATOM 832 C C . GLY A 1 111 ? -11.103 -11.609 0.603 1.00 97.00 111 GLY A C 1
ATOM 833 O O . GLY A 1 111 ? -12.130 -11.851 -0.037 1.00 97.00 111 GLY A O 1
ATOM 834 N N . GLY A 1 112 ? -11.053 -10.736 1.600 1.00 98.50 112 GLY A N 1
ATOM 835 C CA . GLY A 1 112 ? -12.061 -9.717 1.841 1.00 98.50 112 GLY A CA 1
ATOM 836 C C . GLY A 1 112 ? -11.635 -8.357 1.313 1.00 98.50 112 GLY A C 1
ATOM 837 O O . GLY A 1 112 ? -10.668 -8.237 0.556 1.00 98.50 112 GLY A O 1
ATOM 838 N N . VAL A 1 113 ? -12.373 -7.346 1.755 1.00 98.94 113 VAL A N 1
ATOM 839 C CA . VAL A 1 113 ? -12.104 -5.936 1.485 1.00 98.94 113 VAL A CA 1
ATOM 840 C C . VAL A 1 113 ? -11.800 -5.242 2.808 1.00 98.94 113 VAL A C 1
ATOM 842 O O . VAL A 1 113 ? -12.617 -5.317 3.729 1.00 98.94 113 VAL A O 1
ATOM 845 N N . GLY A 1 114 ? -10.631 -4.620 2.909 1.00 98.94 114 GLY A N 1
ATOM 846 C CA . GLY A 1 114 ? -10.261 -3.732 4.007 1.00 98.94 114 GLY A CA 1
ATOM 847 C C . GLY A 1 114 ? -10.226 -2.286 3.530 1.00 98.94 114 GLY A C 1
ATOM 848 O O . GLY A 1 114 ? -9.644 -2.028 2.480 1.00 98.94 114 GLY A O 1
ATOM 849 N N . VAL A 1 115 ? -10.861 -1.375 4.268 1.00 98.94 115 VAL A N 1
ATOM 850 C CA . VAL A 1 115 ? -10.906 0.061 3.950 1.00 98.94 115 VAL A CA 1
ATOM 851 C C . VAL A 1 115 ? -10.638 0.878 5.206 1.00 98.94 115 VAL A C 1
ATOM 853 O O . VAL A 1 115 ? -11.474 0.892 6.111 1.00 98.94 115 VAL A O 1
ATOM 856 N N . LEU A 1 116 ? -9.483 1.531 5.260 1.00 98.94 116 LEU A N 1
ATOM 857 C CA . LEU A 1 116 ? -9.242 2.630 6.191 1.00 98.94 116 LEU A CA 1
ATOM 858 C C . LEU A 1 116 ? -9.507 3.928 5.433 1.00 98.94 116 LEU A C 1
ATOM 860 O O . LEU A 1 116 ? -9.031 4.061 4.306 1.00 98.94 116 LEU A O 1
ATOM 864 N N . TYR A 1 117 ? -10.310 4.811 6.015 1.00 98.88 117 TYR A N 1
ATOM 865 C CA . TYR A 1 117 ? -10.588 6.125 5.460 1.00 98.88 117 TYR A CA 1
ATOM 866 C C . TYR A 1 117 ? -10.416 7.192 6.539 1.00 98.88 117 TYR A C 1
ATOM 868 O O . TYR A 1 117 ? -11.176 7.153 7.507 1.00 98.88 117 TYR A O 1
ATOM 876 N N . ASP A 1 118 ? -9.452 8.084 6.338 1.00 98.81 118 ASP A N 1
ATOM 877 C CA . ASP A 1 118 ? -9.281 9.332 7.082 1.00 98.81 118 ASP A CA 1
ATOM 878 C C . ASP A 1 118 ? -9.645 10.538 6.195 1.00 98.81 118 ASP A C 1
ATOM 880 O O . ASP A 1 118 ? -9.563 10.472 4.958 1.00 98.81 118 ASP A O 1
ATOM 884 N N . LEU A 1 119 ? -10.162 11.604 6.805 1.00 98.44 119 LEU A N 1
ATOM 885 C CA . LEU A 1 119 ? -10.642 12.798 6.110 1.00 98.44 119 LEU A CA 1
ATOM 886 C C . LEU A 1 119 ? -9.888 14.084 6.453 1.00 98.44 119 LEU A C 1
ATOM 888 O O . LEU A 1 119 ? -9.855 14.970 5.596 1.00 98.44 119 LEU A O 1
ATOM 892 N N . GLU A 1 120 ? -9.428 14.271 7.685 1.00 97.44 120 GLU A N 1
ATOM 893 C CA . GLU A 1 120 ? -8.870 15.556 8.119 1.00 97.44 120 GLU A CA 1
ATOM 894 C C . GLU A 1 120 ? -7.885 15.349 9.270 1.00 97.44 120 GLU A C 1
ATOM 896 O O . GLU A 1 120 ? -8.313 14.916 10.336 1.00 97.44 120 GLU A O 1
ATOM 901 N N . GLY A 1 121 ? -6.657 15.842 9.132 1.00 98.12 121 GLY A N 1
ATOM 902 C CA . GLY A 1 121 ? -5.698 15.870 10.240 1.00 98.12 121 GLY A CA 1
ATOM 903 C C . GLY A 1 121 ? -4.273 15.671 9.766 1.00 98.12 121 GLY A C 1
ATOM 904 O O . GLY A 1 121 ? -4.078 15.184 8.670 1.00 98.12 121 GLY A O 1
ATOM 905 N N . ASP A 1 122 ? -3.282 16.069 10.566 1.00 98.81 122 ASP A N 1
ATOM 906 C CA . ASP A 1 122 ? -1.884 15.708 10.287 1.00 98.81 122 ASP A CA 1
ATOM 907 C C . ASP A 1 122 ? -1.574 14.328 10.914 1.00 98.81 122 ASP A C 1
ATOM 909 O O . ASP A 1 122 ? -1.194 14.223 12.095 1.00 98.81 122 ASP A O 1
ATOM 913 N N . ASP A 1 123 ? -1.703 13.260 10.128 1.00 98.81 123 ASP A N 1
ATOM 914 C CA . ASP A 1 123 ? -1.788 11.886 10.612 1.00 98.81 123 ASP A CA 1
ATOM 915 C C . ASP A 1 123 ? -0.481 11.092 10.559 1.00 98.81 123 ASP A C 1
ATOM 917 O O . ASP A 1 123 ? 0.455 11.285 9.769 1.00 98.81 123 ASP A O 1
ATOM 921 N N . GLN A 1 124 ? -0.401 10.100 11.449 1.00 98.94 124 GLN A N 1
ATOM 922 C CA . GLN A 1 124 ? 0.744 9.200 11.545 1.00 98.94 124 GLN A CA 1
ATOM 923 C C . GLN A 1 124 ? 0.350 7.738 11.376 1.00 98.94 124 GLN A C 1
ATOM 925 O O . GLN A 1 124 ? -0.173 7.087 12.286 1.00 98.94 124 GLN A O 1
ATOM 930 N N . TYR A 1 125 ? 0.781 7.154 10.259 1.00 98.94 125 TYR A N 1
ATOM 931 C CA . TYR A 1 125 ? 0.607 5.741 9.951 1.00 98.94 125 TYR A CA 1
ATOM 932 C C . TYR A 1 125 ? 1.908 4.974 10.154 1.00 98.94 125 TYR A C 1
ATOM 934 O O . TYR A 1 125 ? 2.878 5.158 9.427 1.00 98.94 125 TYR A O 1
ATOM 942 N N . SER A 1 126 ? 1.942 4.033 11.095 1.00 98.88 126 SER A N 1
ATOM 943 C CA . SER A 1 126 ? 3.119 3.188 11.331 1.00 98.88 126 SER A CA 1
ATOM 944 C C . SER A 1 126 ? 2.756 1.715 11.433 1.00 98.88 126 SER A C 1
ATOM 946 O O . SER A 1 126 ? 1.876 1.332 12.208 1.00 98.88 126 SER A O 1
ATOM 948 N N . ALA A 1 127 ? 3.435 0.878 10.650 1.00 98.69 127 ALA A N 1
ATOM 949 C CA . ALA A 1 127 ? 3.241 -0.564 10.650 1.00 98.69 127 ALA A CA 1
ATOM 950 C C . ALA A 1 127 ? 4.490 -1.331 10.188 1.00 98.69 127 ALA A C 1
ATOM 952 O O . ALA A 1 127 ? 5.384 -0.796 9.537 1.00 98.69 127 ALA A O 1
ATOM 953 N N . GLY A 1 128 ? 4.518 -2.630 10.490 1.00 98.56 128 GLY A N 1
ATOM 954 C CA . GLY A 1 128 ? 5.550 -3.545 10.018 1.00 98.56 128 GLY A CA 1
ATOM 955 C C . GLY A 1 128 ? 5.283 -4.015 8.588 1.00 98.56 128 GLY A C 1
ATOM 956 O O . GLY A 1 128 ? 5.403 -3.267 7.619 1.00 98.56 128 GLY A O 1
ATOM 957 N N . VAL A 1 129 ? 4.962 -5.300 8.433 1.00 98.62 129 VAL A N 1
ATOM 958 C CA . VAL A 1 129 ? 4.780 -5.947 7.123 1.00 98.62 129 VAL A CA 1
ATOM 959 C C . VAL A 1 129 ? 3.299 -6.106 6.776 1.00 98.62 129 VAL A C 1
ATOM 961 O O . VAL A 1 129 ? 2.525 -6.542 7.633 1.00 98.62 129 VAL A O 1
ATOM 964 N N . PHE A 1 130 ? 2.936 -5.882 5.507 1.00 98.62 130 PHE A N 1
ATOM 965 C CA . PHE A 1 130 ? 1.569 -6.001 4.972 1.00 98.62 130 PHE A CA 1
ATOM 966 C C . PHE A 1 130 ? 0.603 -4.970 5.569 1.00 98.62 130 PHE A C 1
ATOM 968 O O . PHE A 1 130 ? -0.260 -5.328 6.365 1.00 98.62 130 PHE A O 1
ATOM 975 N N . ALA A 1 131 ? 0.740 -3.694 5.223 1.00 98.75 131 ALA A N 1
ATOM 976 C CA . ALA A 1 131 ? -0.118 -2.638 5.770 1.00 98.75 131 ALA A CA 1
ATOM 977 C C . ALA A 1 131 ? -0.317 -1.468 4.801 1.00 98.75 131 ALA A C 1
ATOM 979 O O . ALA A 1 131 ? 0.256 -1.482 3.715 1.00 98.75 131 ALA A O 1
ATOM 980 N N . GLN A 1 132 ? -1.102 -0.467 5.202 1.00 98.88 132 GLN A N 1
ATOM 981 C CA . GLN A 1 132 ? -1.278 0.804 4.483 1.00 98.88 132 GLN A CA 1
ATOM 982 C C . GLN A 1 132 ? -1.830 0.569 3.075 1.00 98.88 132 GLN A C 1
ATOM 984 O O . GLN A 1 132 ? -1.115 0.680 2.077 1.00 98.88 132 GLN A O 1
ATOM 989 N N . GLY A 1 133 ? -3.074 0.094 3.009 1.00 98.81 133 GLY A N 1
ATOM 990 C CA . GLY A 1 133 ? -3.742 -0.221 1.748 1.00 98.81 133 GLY A CA 1
ATOM 991 C C . GLY A 1 133 ? -3.187 -1.460 1.041 1.00 98.81 133 GLY A C 1
ATOM 992 O O . GLY A 1 133 ? -3.404 -1.657 -0.148 1.00 98.81 133 GLY A O 1
ATOM 993 N N . CYS A 1 134 ? -2.426 -2.312 1.732 1.00 98.88 134 CYS A N 1
ATOM 994 C CA . CYS A 1 134 ? -1.865 -3.534 1.153 1.00 98.88 134 CYS A CA 1
ATOM 995 C C . CYS A 1 134 ? -2.915 -4.653 1.020 1.00 98.88 134 CYS A C 1
ATOM 997 O O . CYS A 1 134 ? -3.833 -4.773 1.832 1.00 98.88 134 CYS A O 1
ATOM 999 N N . ALA A 1 135 ? -2.739 -5.548 0.044 1.00 98.75 135 ALA A N 1
ATOM 1000 C CA . ALA A 1 135 ? -3.556 -6.750 -0.085 1.00 98.75 135 ALA A CA 1
ATOM 1001 C C . ALA A 1 135 ? -2.748 -8.031 -0.297 1.00 98.75 135 ALA A C 1
ATOM 1003 O O . ALA A 1 135 ? -1.736 -8.041 -0.998 1.00 98.75 135 ALA A O 1
ATOM 1004 N N . TYR A 1 136 ? -3.252 -9.144 0.244 1.00 97.62 136 TYR A N 1
ATOM 1005 C CA . TYR A 1 136 ? -2.641 -10.467 0.104 1.00 97.62 136 TYR A CA 1
ATOM 1006 C C . TYR A 1 136 ? -3.664 -11.580 -0.144 1.00 97.62 136 TYR A C 1
ATOM 1008 O O . TYR A 1 136 ? -4.575 -11.810 0.648 1.00 97.62 136 TYR A O 1
ATOM 1016 N N . TRP A 1 137 ? -3.428 -12.363 -1.193 1.00 96.56 137 TRP A N 1
ATOM 1017 C CA . TRP A 1 137 ? -4.249 -13.496 -1.634 1.00 96.56 137 TRP A CA 1
ATOM 1018 C C . TRP A 1 137 ? -5.697 -13.128 -1.975 1.00 96.56 137 TRP A C 1
ATOM 1020 O O . TRP A 1 137 ? -6.634 -13.377 -1.211 1.00 96.56 137 TRP A O 1
ATOM 1030 N N . SER A 1 138 ? -5.867 -12.551 -3.169 1.00 97.06 138 SER A N 1
ATOM 1031 C CA . SER A 1 138 ? -7.170 -12.206 -3.764 1.00 97.06 138 SER A CA 1
ATOM 1032 C C . SER A 1 138 ? -8.053 -11.326 -2.867 1.00 97.06 138 SER A C 1
ATOM 1034 O O . SER A 1 138 ? -9.277 -11.461 -2.881 1.00 97.06 138 SER A O 1
ATOM 1036 N N . GLY A 1 139 ? -7.436 -10.498 -2.025 1.00 98.50 139 GLY A N 1
ATOM 1037 C CA . GLY A 1 139 ? -8.106 -9.469 -1.235 1.00 98.50 139 GLY A CA 1
ATOM 1038 C C . GLY A 1 139 ? -7.996 -8.099 -1.892 1.00 98.50 139 GLY A C 1
ATOM 1039 O O . GLY A 1 139 ? -7.221 -7.916 -2.833 1.00 98.50 139 GLY A O 1
ATOM 1040 N N . VAL A 1 140 ? -8.756 -7.145 -1.367 1.00 98.94 140 VAL A N 1
ATOM 1041 C CA . VAL A 1 140 ? -8.678 -5.733 -1.747 1.00 98.94 140 VAL A CA 1
ATOM 1042 C C . VAL A 1 140 ? -8.372 -4.924 -0.495 1.00 98.94 140 VAL A C 1
ATOM 1044 O O . VAL A 1 140 ? -9.136 -4.982 0.467 1.00 98.94 140 VAL A O 1
ATOM 1047 N N . GLY A 1 141 ? -7.240 -4.237 -0.491 1.00 98.94 141 GLY A N 1
ATOM 1048 C CA . GLY A 1 141 ? -6.831 -3.336 0.573 1.00 98.94 141 GLY A CA 1
ATOM 1049 C C . GLY A 1 141 ? -6.847 -1.905 0.066 1.00 98.94 141 GLY A C 1
ATOM 1050 O O . GLY A 1 141 ? -6.397 -1.653 -1.050 1.00 98.94 141 GLY A O 1
ATOM 1051 N N . ILE A 1 142 ? -7.419 -1.004 0.855 1.00 99.00 142 ILE A N 1
ATOM 1052 C CA . ILE A 1 142 ? -7.598 0.402 0.517 1.00 99.00 142 ILE A CA 1
ATOM 1053 C C . ILE A 1 142 ? -7.291 1.235 1.761 1.00 99.00 142 ILE A C 1
ATOM 1055 O O . ILE A 1 142 ? -7.902 1.019 2.810 1.00 99.00 142 ILE A O 1
ATOM 1059 N N . LEU A 1 143 ? -6.359 2.169 1.624 1.00 98.94 143 LEU A N 1
ATOM 1060 C CA . LEU A 1 143 ? -6.192 3.303 2.524 1.00 98.94 143 LEU A CA 1
ATOM 1061 C C . LEU A 1 143 ? -6.533 4.563 1.729 1.00 98.94 143 LEU A C 1
ATOM 1063 O O . LEU A 1 143 ? -6.046 4.721 0.609 1.00 98.94 143 LEU A O 1
ATOM 1067 N N . LEU A 1 144 ? -7.429 5.374 2.272 1.00 98.94 144 LEU A N 1
ATOM 1068 C CA . LEU A 1 144 ? -7.805 6.671 1.733 1.00 98.94 144 LEU A CA 1
ATOM 1069 C C . LEU A 1 144 ? -7.479 7.704 2.806 1.00 98.94 144 LEU A C 1
ATOM 1071 O O . LEU A 1 144 ? -7.974 7.548 3.921 1.00 98.94 144 LEU A O 1
ATOM 1075 N N . ASP A 1 145 ? -6.690 8.699 2.447 1.00 98.75 145 ASP A N 1
ATOM 1076 C CA . ASP A 1 145 ? -6.477 9.915 3.223 1.00 98.75 145 ASP A CA 1
ATOM 1077 C C . ASP A 1 145 ? -6.907 11.109 2.367 1.00 98.75 145 ASP A C 1
ATOM 1079 O O . ASP A 1 145 ? -6.838 11.035 1.134 1.00 98.75 145 ASP A O 1
ATOM 1083 N N . SER A 1 146 ? -7.466 12.149 2.982 1.00 97.38 146 SER A N 1
ATOM 1084 C CA . SER A 1 146 ? -8.044 13.271 2.238 1.00 97.38 146 SER A CA 1
ATOM 1085 C C . SER A 1 146 ? -7.324 14.603 2.414 1.00 97.38 146 SER A C 1
ATOM 1087 O O . SER A 1 146 ? -7.435 15.426 1.500 1.00 97.38 146 SER A O 1
ATOM 1089 N N . ASN A 1 147 ? -6.725 14.893 3.571 1.00 94.38 147 ASN A N 1
ATOM 1090 C CA . ASN A 1 147 ? -6.125 16.205 3.818 1.00 94.38 147 ASN A CA 1
ATOM 1091 C C . ASN A 1 147 ? -5.299 16.229 5.109 1.00 94.38 147 ASN A C 1
ATOM 1093 O O . ASN A 1 147 ? -5.888 16.139 6.186 1.00 94.38 147 ASN A O 1
ATOM 1097 N N . GLY A 1 148 ? -4.038 16.630 5.010 1.00 98.00 148 GLY A N 1
ATOM 1098 C CA . GLY A 1 148 ? -3.140 16.767 6.158 1.00 98.00 148 GLY A CA 1
ATOM 1099 C C . GLY A 1 148 ? -1.693 16.825 5.714 1.00 98.00 148 GLY A C 1
ATOM 1100 O O . GLY A 1 148 ? -1.437 16.601 4.552 1.00 98.00 148 GLY A O 1
ATOM 1101 N N . ASP A 1 149 ? -0.740 17.171 6.578 1.00 98.75 149 ASP A N 1
ATOM 1102 C CA . ASP A 1 149 ? 0.670 16.839 6.315 1.00 98.75 149 ASP A CA 1
ATOM 1103 C C . ASP A 1 149 ? 0.987 15.467 6.959 1.00 98.75 149 ASP A C 1
ATOM 1105 O O . ASP A 1 149 ? 1.371 15.375 8.136 1.00 98.75 149 ASP A O 1
ATOM 1109 N N . ASP A 1 150 ? 0.860 14.396 6.178 1.00 98.88 150 ASP A N 1
ATOM 1110 C CA . ASP A 1 150 ? 0.774 13.017 6.647 1.00 98.88 150 ASP A CA 1
ATOM 1111 C C . ASP A 1 150 ? 2.083 12.236 6.585 1.00 98.88 150 ASP A C 1
ATOM 1113 O O . ASP A 1 150 ? 3.055 12.505 5.861 1.00 98.88 150 ASP A O 1
ATOM 1117 N N . ARG A 1 151 ? 2.150 11.199 7.425 1.00 98.94 151 ARG A N 1
ATOM 1118 C CA . ARG A 1 151 ? 3.409 10.504 7.690 1.00 98.94 151 ARG A CA 1
ATOM 1119 C C . ARG A 1 151 ? 3.245 8.989 7.706 1.00 98.94 151 ARG A C 1
ATOM 1121 O O . ARG A 1 151 ? 2.986 8.366 8.737 1.00 98.94 151 ARG A O 1
ATOM 1128 N N . TYR A 1 152 ? 3.591 8.360 6.583 1.00 98.94 152 TYR A N 1
ATOM 1129 C CA . TYR A 1 152 ? 3.506 6.913 6.371 1.00 98.94 152 TYR A CA 1
ATOM 1130 C C . TYR A 1 152 ? 4.842 6.193 6.620 1.00 98.94 152 TYR A C 1
ATOM 1132 O O . TYR A 1 152 ? 5.845 6.412 5.939 1.00 98.94 152 TYR A O 1
ATOM 1140 N N . VAL A 1 153 ? 4.879 5.260 7.572 1.00 98.94 153 VAL A N 1
ATOM 1141 C CA . VAL A 1 153 ? 6.024 4.378 7.867 1.00 98.94 153 VAL A CA 1
ATOM 1142 C C . VAL A 1 153 ? 5.621 2.920 7.737 1.00 98.94 153 VAL A C 1
ATOM 1144 O O . VAL A 1 153 ? 4.749 2.440 8.455 1.00 98.94 153 VAL A O 1
ATOM 1147 N N . GLY A 1 154 ? 6.306 2.195 6.861 1.00 98.62 154 GLY A N 1
ATOM 1148 C CA . GLY A 1 154 ? 6.108 0.768 6.658 1.00 98.62 154 GLY A CA 1
ATOM 1149 C C . GLY A 1 154 ? 7.421 0.001 6.554 1.00 98.62 154 GLY A C 1
ATOM 1150 O O . GLY A 1 154 ? 8.435 0.544 6.109 1.00 98.62 154 GLY A O 1
ATOM 1151 N N . ALA A 1 155 ? 7.427 -1.281 6.927 1.00 98.25 155 ALA A N 1
ATOM 1152 C CA . ALA A 1 155 ? 8.620 -2.111 6.780 1.00 98.25 155 ALA A CA 1
ATOM 1153 C C . ALA A 1 155 ? 8.743 -2.725 5.377 1.00 98.25 155 ALA A C 1
ATOM 1155 O O . ALA A 1 155 ? 9.718 -2.459 4.688 1.00 98.25 155 ALA A O 1
ATOM 1156 N N . TRP A 1 156 ? 7.800 -3.575 4.960 1.00 98.12 156 TRP A N 1
ATOM 1157 C CA . TRP A 1 156 ? 7.843 -4.334 3.693 1.00 98.12 156 TRP A CA 1
ATOM 1158 C C . TRP A 1 156 ? 6.407 -4.659 3.264 1.00 98.12 156 TRP A C 1
ATOM 1160 O O . TRP A 1 156 ? 5.605 -5.059 4.109 1.00 98.12 156 TRP A O 1
ATOM 1170 N N . TYR A 1 157 ? 6.072 -4.557 1.975 1.00 98.56 157 TYR A N 1
ATOM 1171 C CA . TYR A 1 157 ? 4.708 -4.767 1.475 1.00 98.56 157 TYR A CA 1
ATOM 1172 C C . TYR A 1 157 ? 3.755 -3.779 2.136 1.00 98.56 157 TYR A C 1
ATOM 1174 O O . TYR A 1 157 ? 2.787 -4.153 2.795 1.00 98.56 157 TYR A O 1
ATOM 1182 N N . THR A 1 158 ? 4.082 -2.503 1.993 1.00 98.69 158 THR A N 1
ATOM 1183 C CA . THR A 1 158 ? 3.318 -1.384 2.541 1.00 98.69 158 THR A CA 1
ATOM 1184 C C . THR A 1 158 ? 3.026 -0.355 1.462 1.00 98.69 158 THR A C 1
ATOM 1186 O O . THR A 1 158 ? 3.622 -0.414 0.386 1.00 98.69 158 THR A O 1
ATOM 1189 N N . GLN A 1 159 ? 2.122 0.580 1.748 1.00 98.81 159 GLN A N 1
ATOM 1190 C CA . GLN A 1 159 ? 1.814 1.726 0.885 1.00 98.81 159 GLN A CA 1
ATOM 1191 C C . GLN A 1 159 ? 1.321 1.232 -0.482 1.00 98.81 159 GLN A C 1
ATOM 1193 O O . GLN A 1 159 ? 2.032 1.274 -1.483 1.00 98.81 159 GLN A O 1
ATOM 1198 N N . ALA A 1 160 ? 0.118 0.655 -0.489 1.00 98.81 160 ALA A N 1
ATOM 1199 C CA . ALA A 1 160 ? -0.562 0.114 -1.667 1.00 98.81 160 ALA A CA 1
ATOM 1200 C C . ALA A 1 160 ? 0.055 -1.132 -2.328 1.00 98.81 160 ALA A C 1
ATOM 1202 O O . ALA A 1 160 ? -0.181 -1.394 -3.507 1.00 98.81 160 ALA A O 1
ATOM 1203 N N . ALA A 1 161 ? 0.845 -1.937 -1.616 1.00 98.81 161 ALA A N 1
ATOM 1204 C CA . ALA A 1 161 ? 1.384 -3.162 -2.206 1.00 98.81 161 ALA A CA 1
ATOM 1205 C C . ALA A 1 161 ? 0.278 -4.206 -2.476 1.00 98.81 161 ALA A C 1
ATOM 1207 O O . ALA A 1 161 ? -0.399 -4.669 -1.553 1.00 98.81 161 ALA A O 1
ATOM 1208 N N . GLY A 1 162 ? 0.134 -4.648 -3.726 1.00 98.62 162 GLY A N 1
ATOM 1209 C CA . GLY A 1 162 ? -0.724 -5.773 -4.100 1.00 98.62 162 GLY A CA 1
ATOM 1210 C C . GLY A 1 162 ? 0.073 -7.068 -4.194 1.00 98.62 162 GLY A C 1
ATOM 1211 O O . GLY A 1 162 ? 1.065 -7.132 -4.920 1.00 98.62 162 GLY A O 1
ATOM 1212 N N . VAL A 1 163 ? -0.362 -8.138 -3.525 1.00 98.00 163 VAL A N 1
ATOM 1213 C CA . VAL A 1 163 ? 0.425 -9.381 -3.429 1.00 98.00 163 VAL A CA 1
ATOM 1214 C C . VAL A 1 163 ? -0.429 -10.621 -3.704 1.00 98.00 163 VAL A C 1
ATOM 1216 O O . VAL A 1 163 ? -1.485 -10.811 -3.096 1.00 98.00 163 VAL A O 1
ATOM 1219 N N . HIS A 1 164 ? 0.044 -11.492 -4.604 1.00 96.31 164 HIS A N 1
ATOM 1220 C CA . HIS A 1 164 ? -0.593 -12.760 -4.990 1.00 96.31 164 HIS A CA 1
ATOM 1221 C C . HIS A 1 164 ? -2.070 -12.573 -5.351 1.00 96.31 164 HIS A C 1
ATOM 1223 O O . HIS A 1 164 ? -2.960 -12.965 -4.592 1.00 96.31 164 HIS A O 1
ATOM 1229 N N . THR A 1 165 ? -2.346 -11.957 -6.503 1.00 97.06 165 THR A N 1
ATOM 1230 C CA . THR A 1 165 ? -3.698 -11.584 -6.982 1.00 97.06 165 THR A CA 1
ATOM 1231 C C . THR A 1 165 ? -4.455 -10.570 -6.115 1.00 97.06 165 THR A C 1
ATOM 1233 O O . THR A 1 165 ? -5.642 -10.344 -6.334 1.00 97.06 165 THR A O 1
ATOM 1236 N N . GLY A 1 166 ? -3.801 -9.975 -5.113 1.00 98.44 166 GLY A N 1
ATOM 1237 C CA . GLY A 1 166 ? -4.373 -8.885 -4.325 1.00 98.44 166 GLY A CA 1
ATOM 1238 C C . GLY A 1 166 ? -4.480 -7.577 -5.114 1.00 98.44 166 GLY A C 1
ATOM 1239 O O . GLY A 1 166 ? -3.791 -7.382 -6.114 1.00 98.44 166 GLY A O 1
ATOM 1240 N N . VAL A 1 167 ? -5.323 -6.669 -4.638 1.00 98.88 167 VAL A N 1
ATOM 1241 C CA . VAL A 1 167 ? -5.387 -5.282 -5.112 1.00 98.88 167 VAL A CA 1
ATOM 1242 C C . VAL A 1 167 ? -5.101 -4.374 -3.928 1.00 98.88 167 VAL A C 1
ATOM 1244 O O . VAL A 1 167 ? -5.909 -4.336 -3.005 1.00 98.88 167 VAL A O 1
ATOM 1247 N N . GLY A 1 168 ? -3.944 -3.717 -3.929 1.00 98.94 168 GLY A N 1
ATOM 1248 C CA . GLY A 1 168 ? -3.576 -2.729 -2.921 1.00 98.94 168 GLY A CA 1
ATOM 1249 C C . GLY A 1 168 ? -3.715 -1.312 -3.466 1.00 98.94 168 GLY A C 1
ATOM 1250 O O . GLY A 1 168 ? -3.267 -1.046 -4.583 1.00 98.94 168 GLY A O 1
ATOM 1251 N N . VAL A 1 169 ? -4.344 -0.431 -2.693 1.00 98.94 169 VAL A N 1
ATOM 1252 C CA . VAL A 1 169 ? -4.584 0.972 -3.045 1.00 98.94 169 VAL A CA 1
ATOM 1253 C C . VAL A 1 169 ? -4.271 1.861 -1.848 1.00 98.94 169 VAL A C 1
ATOM 1255 O O . VAL A 1 169 ? -4.751 1.597 -0.747 1.00 98.94 169 VAL A O 1
ATOM 1258 N N . LEU A 1 170 ? -3.493 2.907 -2.085 1.00 98.94 170 LEU A N 1
ATOM 1259 C CA . LEU A 1 170 ? -3.339 4.054 -1.199 1.00 98.94 170 LEU A CA 1
ATOM 1260 C C . LEU A 1 170 ? -3.637 5.280 -2.056 1.00 98.94 170 LEU A C 1
ATOM 1262 O O . LEU A 1 170 ? -3.034 5.425 -3.120 1.00 98.94 170 LEU A O 1
ATOM 1266 N N . LEU A 1 171 ? -4.612 6.075 -1.635 1.00 98.88 171 LEU A N 1
ATOM 1267 C CA . LEU A 1 171 ? -4.911 7.375 -2.218 1.00 98.88 171 LEU A CA 1
ATOM 1268 C C . LEU A 1 171 ? -4.762 8.405 -1.111 1.00 98.88 171 LEU A C 1
ATOM 1270 O O . LEU A 1 171 ? -5.504 8.311 -0.138 1.00 98.88 171 LEU A O 1
ATOM 1274 N N . ASP A 1 172 ? -3.850 9.339 -1.312 1.00 98.75 172 ASP A N 1
ATOM 1275 C CA . ASP A 1 172 ? -3.776 10.583 -0.567 1.00 98.75 172 ASP A CA 1
ATOM 1276 C C . ASP A 1 172 ? -4.352 11.702 -1.446 1.00 98.75 172 ASP A C 1
ATOM 1278 O O . ASP A 1 172 ? -4.089 11.749 -2.659 1.00 98.75 172 ASP A O 1
ATOM 1282 N N . GLU A 1 173 ? -5.249 12.525 -0.897 1.00 98.56 173 GLU A N 1
ATOM 1283 C CA . GLU A 1 173 ? -5.822 13.640 -1.646 1.00 98.56 173 GLU A CA 1
ATOM 1284 C C . GLU A 1 173 ? -5.077 14.965 -1.489 1.00 98.56 173 GLU A C 1
ATOM 1286 O O . GLU A 1 173 ? -5.306 15.830 -2.353 1.00 98.56 173 GLU A O 1
ATOM 1291 N N . GLY A 1 174 ? -4.199 15.106 -0.492 1.00 95.69 174 GLY A N 1
ATOM 1292 C CA . GLY A 1 174 ? -3.243 16.199 -0.464 1.00 95.69 174 GLY A CA 1
ATOM 1293 C C . GLY A 1 174 ? -2.634 16.529 0.892 1.00 95.69 174 GLY A C 1
ATOM 1294 O O . GLY A 1 174 ? -3.289 16.422 1.922 1.00 95.69 174 GLY A O 1
ATOM 1295 N N . GLY A 1 175 ? -1.442 17.112 0.831 1.00 98.12 175 GLY A N 1
ATOM 1296 C CA . GLY A 1 175 ? -0.581 17.277 1.988 1.00 98.12 175 GLY A CA 1
ATOM 1297 C C . GLY A 1 175 ? 0.855 17.532 1.587 1.00 98.12 175 GLY A C 1
ATOM 1298 O O . GLY A 1 175 ? 1.176 17.481 0.414 1.00 98.12 175 GLY A O 1
ATOM 1299 N N . ASN A 1 176 ? 1.746 17.889 2.509 1.00 98.75 176 ASN A N 1
ATOM 1300 C CA . ASN A 1 176 ? 3.182 17.697 2.270 1.00 98.75 176 ASN A CA 1
ATOM 1301 C C . ASN A 1 176 ? 3.617 16.426 2.995 1.00 98.75 176 ASN A C 1
ATOM 1303 O O . ASN A 1 176 ? 4.094 16.458 4.139 1.00 98.75 176 ASN A O 1
ATOM 1307 N N . ASP A 1 177 ? 3.470 15.313 2.302 1.00 98.81 177 ASP A N 1
ATOM 1308 C CA . ASP A 1 177 ? 3.438 13.992 2.884 1.00 98.81 177 ASP A CA 1
ATOM 1309 C C . ASP A 1 177 ? 4.805 13.320 2.857 1.00 98.81 177 ASP A C 1
ATOM 1311 O O . ASP A 1 177 ? 5.723 13.608 2.078 1.00 98.81 177 ASP A O 1
ATOM 1315 N N . THR A 1 178 ? 4.997 12.389 3.786 1.00 98.94 178 THR A N 1
ATOM 1316 C CA . THR A 1 178 ? 6.238 11.624 3.888 1.00 98.94 178 THR A CA 1
ATOM 1317 C C . THR A 1 178 ? 5.981 10.126 3.863 1.00 98.94 178 THR A C 1
ATOM 1319 O O . THR A 1 178 ? 5.580 9.510 4.858 1.00 98.94 178 THR A O 1
ATOM 1322 N N . TYR A 1 179 ? 6.402 9.495 2.770 1.00 98.94 179 TYR A N 1
ATOM 1323 C CA . TYR A 1 179 ? 6.298 8.060 2.534 1.00 98.94 179 TYR A CA 1
ATOM 1324 C C . TYR A 1 179 ? 7.621 7.344 2.800 1.00 98.94 179 TYR A C 1
ATOM 1326 O O . TYR A 1 179 ? 8.584 7.444 2.039 1.00 98.94 179 TYR A O 1
ATOM 1334 N N . ILE A 1 180 ? 7.684 6.546 3.866 1.00 98.88 180 ILE A N 1
ATOM 1335 C CA . ILE A 1 180 ? 8.885 5.792 4.249 1.00 98.88 180 ILE A CA 1
ATOM 1336 C C . ILE A 1 180 ? 8.622 4.293 4.227 1.00 98.88 180 ILE A C 1
ATOM 1338 O O . ILE A 1 180 ? 7.926 3.759 5.089 1.00 98.88 180 ILE A O 1
ATOM 1342 N N . ALA A 1 181 ? 9.266 3.598 3.290 1.00 98.00 181 ALA A N 1
ATOM 1343 C CA . ALA A 1 181 ? 9.402 2.148 3.316 1.00 98.00 181 ALA A CA 1
ATOM 1344 C C . ALA A 1 181 ? 10.829 1.764 3.743 1.00 98.00 181 ALA A C 1
ATOM 1346 O O . ALA A 1 181 ? 11.821 2.206 3.165 1.00 98.00 181 ALA A O 1
ATOM 1347 N N . GLN A 1 182 ? 10.955 0.942 4.785 1.00 97.56 182 GLN A N 1
ATOM 1348 C CA . GLN A 1 182 ? 12.264 0.597 5.359 1.00 97.56 182 GLN A CA 1
ATOM 1349 C C . GLN A 1 182 ? 12.984 -0.507 4.574 1.00 97.56 182 GLN A C 1
ATOM 1351 O O . GLN A 1 182 ? 14.216 -0.544 4.516 1.00 97.56 182 GLN A O 1
ATOM 1356 N N . LEU A 1 183 ? 12.217 -1.432 3.998 1.00 96.31 183 LEU A N 1
ATOM 1357 C CA . LEU A 1 183 ? 12.672 -2.584 3.228 1.00 96.31 183 LEU A CA 1
ATOM 1358 C C . LEU A 1 183 ? 11.899 -2.664 1.908 1.00 96.31 183 LEU A C 1
ATOM 1360 O O . LEU A 1 183 ? 10.988 -1.904 1.644 1.00 96.31 183 LEU A O 1
ATOM 1364 N N . ASN A 1 184 ? 12.285 -3.627 1.084 1.00 94.69 184 ASN A N 1
ATOM 1365 C CA . ASN A 1 184 ? 11.814 -3.872 -0.278 1.00 94.69 184 ASN A CA 1
ATOM 1366 C C . ASN A 1 184 ? 10.275 -3.845 -0.457 1.00 94.69 184 ASN A C 1
ATOM 1368 O O . ASN A 1 184 ? 9.525 -4.140 0.469 1.00 94.69 184 ASN A O 1
ATOM 1372 N N . ALA A 1 185 ? 9.832 -3.693 -1.702 1.00 96.88 185 ALA A N 1
ATOM 1373 C CA . ALA A 1 185 ? 8.509 -4.114 -2.154 1.00 96.88 185 ALA A CA 1
ATOM 1374 C C . ALA A 1 185 ? 7.324 -3.307 -1.562 1.00 96.88 185 ALA A C 1
ATOM 1376 O O . ALA A 1 185 ? 6.448 -3.897 -0.929 1.00 96.88 185 ALA A O 1
ATOM 1377 N N . SER A 1 186 ? 7.278 -1.990 -1.787 1.00 98.31 186 SER A N 1
ATOM 1378 C CA . SER A 1 186 ? 6.244 -1.074 -1.255 1.00 98.31 186 SER A CA 1
ATOM 1379 C C . SER A 1 186 ? 5.826 -0.014 -2.291 1.00 98.31 186 SER A C 1
ATOM 1381 O O . SER A 1 186 ? 6.255 -0.091 -3.434 1.00 98.31 186 SER A O 1
ATOM 1383 N N . GLN A 1 187 ? 4.995 0.966 -1.926 1.00 98.69 187 GLN A N 1
ATOM 1384 C CA . GLN A 1 187 ? 4.700 2.169 -2.733 1.00 98.69 187 GLN A CA 1
ATOM 1385 C C . GLN A 1 187 ? 4.178 1.846 -4.141 1.00 98.69 187 GLN A C 1
ATOM 1387 O O . GLN A 1 187 ? 4.875 2.000 -5.148 1.00 98.69 187 GLN A O 1
ATOM 1392 N N . GLY A 1 188 ? 2.957 1.318 -4.206 1.00 98.56 188 GLY A N 1
ATOM 1393 C CA . GLY A 1 188 ? 2.305 1.009 -5.479 1.00 98.56 188 GLY A CA 1
ATOM 1394 C C . GLY A 1 188 ? 2.884 -0.211 -6.203 1.00 98.56 188 GLY A C 1
ATOM 1395 O O . GLY A 1 188 ? 2.735 -0.355 -7.415 1.00 98.56 188 GLY A O 1
ATOM 1396 N N . LEU A 1 189 ? 3.568 -1.109 -5.489 1.00 98.56 189 LEU A N 1
ATOM 1397 C CA . LEU A 1 189 ? 4.079 -2.355 -6.060 1.00 98.56 189 LEU A CA 1
ATOM 1398 C C . LEU A 1 189 ? 2.948 -3.321 -6.439 1.00 98.56 189 LEU A C 1
ATOM 1400 O O . LEU A 1 189 ? 2.167 -3.748 -5.584 1.00 98.56 189 LEU A O 1
ATOM 1404 N N . GLY A 1 190 ? 3.002 -3.835 -7.667 1.00 98.50 190 GLY A N 1
ATOM 1405 C CA . GLY A 1 190 ? 2.391 -5.118 -8.012 1.00 98.50 190 GLY A CA 1
ATOM 1406 C C . GLY A 1 190 ? 3.361 -6.291 -7.794 1.00 98.50 190 GLY A C 1
ATOM 1407 O O . GLY A 1 190 ? 4.510 -6.251 -8.227 1.00 98.50 190 GLY A O 1
ATOM 1408 N N . HIS A 1 191 ? 2.903 -7.363 -7.152 1.00 97.81 191 HIS A N 1
ATOM 1409 C CA . HIS A 1 191 ? 3.569 -8.659 -7.046 1.00 97.81 191 HIS A CA 1
ATOM 1410 C C . HIS A 1 191 ? 2.650 -9.864 -7.319 1.00 97.81 191 HIS A C 1
ATOM 1412 O O . HIS A 1 191 ? 1.727 -10.146 -6.551 1.00 97.81 191 HIS A O 1
ATOM 1418 N N . ASP A 1 192 ? 3.011 -10.663 -8.325 1.00 94.75 192 ASP A N 1
ATOM 1419 C CA . ASP A 1 192 ? 2.384 -11.951 -8.651 1.00 94.75 192 ASP A CA 1
ATOM 1420 C C . ASP A 1 192 ? 0.896 -11.822 -9.016 1.00 94.75 192 ASP A C 1
ATOM 1422 O O . ASP A 1 192 ? 0.003 -12.095 -8.208 1.00 94.75 192 ASP A O 1
ATOM 1426 N N . PHE A 1 193 ? 0.635 -11.393 -10.259 1.00 96.19 193 PHE A N 1
ATOM 1427 C CA . PHE A 1 193 ? -0.716 -11.218 -10.823 1.00 96.19 193 PHE A CA 1
ATOM 1428 C C . PHE A 1 193 ? -1.622 -10.253 -10.051 1.00 96.19 193 PHE A C 1
ATOM 1430 O O . PHE A 1 193 ? -2.846 -10.368 -10.092 1.00 96.19 193 PHE A O 1
ATOM 1437 N N . SER A 1 194 ? -1.026 -9.316 -9.325 1.00 98.25 194 SER A N 1
ATOM 1438 C CA . SER A 1 194 ? -1.723 -8.333 -8.502 1.00 98.25 194 SER A CA 1
ATOM 1439 C C . SER A 1 194 ? -1.669 -6.928 -9.103 1.00 98.25 194 SER A C 1
ATOM 1441 O O . SER A 1 194 ? -0.970 -6.674 -10.091 1.00 98.25 194 SER A O 1
ATOM 1443 N N . LEU A 1 195 ? -2.402 -6.020 -8.463 1.00 98.81 195 LEU A N 1
ATOM 1444 C CA . LEU A 1 195 ? -2.334 -4.582 -8.689 1.00 98.81 195 LEU A CA 1
ATOM 1445 C C . LEU A 1 195 ? -1.875 -3.897 -7.400 1.00 98.81 195 LEU A C 1
ATOM 1447 O O . LEU A 1 195 ? -2.498 -4.109 -6.360 1.00 98.81 195 LEU A O 1
ATOM 1451 N N . GLY A 1 196 ? -0.828 -3.083 -7.479 1.00 98.88 196 GLY A N 1
ATOM 1452 C CA . GLY A 1 196 ? -0.542 -2.052 -6.482 1.00 98.88 196 GLY A CA 1
ATOM 1453 C C . GLY A 1 196 ? -0.703 -0.670 -7.095 1.00 98.88 196 GLY A C 1
ATOM 1454 O O . GLY A 1 196 ? -0.301 -0.465 -8.242 1.00 98.88 196 GLY A O 1
ATOM 1455 N N . MET A 1 197 ? -1.324 0.248 -6.360 1.00 98.94 197 MET A N 1
ATOM 1456 C CA . MET A 1 197 ? -1.632 1.594 -6.836 1.00 98.94 197 MET A CA 1
ATOM 1457 C C . MET A 1 197 ? -1.504 2.607 -5.701 1.00 98.94 197 MET A C 1
ATOM 1459 O O . MET A 1 197 ? -2.377 2.674 -4.841 1.00 98.94 197 MET A O 1
ATOM 1463 N N . LEU A 1 198 ? -0.416 3.370 -5.712 1.00 98.94 198 LEU A N 1
ATOM 1464 C CA . LEU A 1 198 ? -0.268 4.562 -4.882 1.00 98.94 198 LEU A CA 1
ATOM 1465 C C . LEU A 1 198 ? -0.628 5.782 -5.730 1.00 98.94 198 LEU A C 1
ATOM 1467 O O . LEU A 1 198 ? -0.169 5.879 -6.871 1.00 98.94 198 LEU A O 1
ATOM 1471 N N . ILE A 1 199 ? -1.475 6.651 -5.195 1.00 98.88 199 ILE A N 1
ATOM 1472 C CA . ILE A 1 199 ? -1.838 7.927 -5.801 1.00 98.88 199 ILE A CA 1
ATOM 1473 C C . ILE A 1 199 ? -1.670 8.991 -4.727 1.00 98.88 199 ILE A C 1
ATOM 1475 O O . ILE A 1 199 ? -2.368 8.914 -3.722 1.00 98.88 199 ILE A O 1
ATOM 1479 N N . ASP A 1 200 ? -0.789 9.943 -4.977 1.00 98.69 200 ASP A N 1
ATOM 1480 C CA . ASP A 1 200 ? -0.771 11.238 -4.317 1.00 98.69 200 ASP A CA 1
ATOM 1481 C C . ASP A 1 200 ? -1.338 12.276 -5.289 1.00 98.69 200 ASP A C 1
ATOM 1483 O O . ASP A 1 200 ? -1.139 12.185 -6.510 1.00 98.69 200 ASP A O 1
ATOM 1487 N N . LYS A 1 201 ? -2.151 13.197 -4.783 1.00 98.44 201 LYS A N 1
ATOM 1488 C CA . LYS A 1 201 ? -2.836 14.184 -5.614 1.00 98.44 201 LYS A CA 1
ATOM 1489 C C . LYS A 1 201 ? -2.202 15.559 -5.550 1.00 98.44 201 LYS A C 1
ATOM 1491 O O . LYS A 1 201 ? -2.272 16.228 -6.586 1.00 98.44 201 LYS A O 1
ATOM 1496 N N . THR A 1 202 ? -1.722 16.020 -4.396 1.00 97.62 202 THR A N 1
ATOM 1497 C CA . THR A 1 202 ? -1.203 17.386 -4.265 1.00 97.62 202 THR A CA 1
ATOM 1498 C C . THR A 1 202 ? -0.280 17.579 -3.072 1.00 97.62 202 THR A C 1
ATOM 1500 O O . THR A 1 202 ? -0.702 17.326 -1.956 1.00 97.62 202 THR A O 1
ATOM 1503 N N . GLY A 1 203 ? 0.773 18.354 -3.296 1.00 97.81 203 GLY A N 1
ATOM 1504 C CA . GLY A 1 203 ? 1.584 19.022 -2.284 1.00 97.81 203 GLY A CA 1
ATOM 1505 C C . GLY A 1 203 ? 3.047 18.647 -2.462 1.00 97.81 203 GLY A C 1
ATOM 1506 O O . GLY A 1 203 ? 3.407 18.294 -3.564 1.00 97.81 203 GLY A O 1
ATOM 1507 N N . ASN A 1 204 ? 3.936 18.929 -1.508 1.00 98.56 204 ASN A N 1
ATOM 1508 C CA . ASN A 1 204 ? 5.376 18.721 -1.741 1.00 98.56 204 ASN A CA 1
ATOM 1509 C C . ASN A 1 204 ? 5.868 17.521 -0.939 1.00 98.56 204 ASN A C 1
ATOM 1511 O O . ASN A 1 204 ? 6.213 17.646 0.246 1.00 98.56 204 ASN A O 1
ATOM 1515 N N . ASP A 1 205 ? 5.960 16.386 -1.610 1.00 98.69 205 ASP A N 1
ATOM 1516 C CA . ASP A 1 205 ? 6.016 15.084 -0.976 1.00 98.69 205 ASP A CA 1
ATOM 1517 C C . ASP A 1 205 ? 7.424 14.503 -0.975 1.00 98.69 205 ASP A C 1
ATOM 1519 O O . ASP A 1 205 ? 8.303 14.783 -1.800 1.00 98.69 205 ASP A O 1
ATOM 1523 N N . THR A 1 206 ? 7.693 13.671 0.027 1.00 98.88 206 THR A N 1
ATOM 1524 C CA . THR A 1 206 ? 8.984 13.003 0.175 1.00 98.88 206 THR A CA 1
ATOM 1525 C C . THR A 1 206 ? 8.828 11.495 0.224 1.00 98.88 206 THR A C 1
ATOM 1527 O O . THR A 1 206 ? 8.290 10.912 1.168 1.00 98.88 206 THR A O 1
ATOM 1530 N N . TYR A 1 207 ? 9.461 10.829 -0.737 1.00 98.81 207 TYR A N 1
ATOM 1531 C CA . TYR A 1 207 ? 9.450 9.381 -0.870 1.00 98.81 207 TYR A CA 1
ATOM 1532 C C . TYR A 1 207 ? 10.805 8.781 -0.521 1.00 98.81 207 TYR A C 1
ATOM 1534 O O . TYR A 1 207 ? 11.797 8.953 -1.227 1.00 98.81 207 TYR A O 1
ATOM 1542 N N . HIS A 1 208 ? 10.852 7.969 0.528 1.00 98.56 208 HIS A N 1
ATOM 1543 C CA . HIS A 1 208 ? 11.990 7.113 0.840 1.00 98.56 208 HIS A CA 1
ATOM 1544 C C . HIS A 1 208 ? 11.712 5.688 0.366 1.00 98.56 208 HIS A C 1
ATOM 1546 O O . HIS A 1 208 ? 11.064 4.888 1.048 1.00 98.56 208 HIS A O 1
ATOM 1552 N N . ALA A 1 209 ? 12.227 5.392 -0.826 1.00 97.25 209 ALA A N 1
ATOM 1553 C CA . ALA A 1 209 ? 11.872 4.216 -1.602 1.00 97.25 209 ALA A CA 1
ATOM 1554 C C . ALA A 1 209 ? 13.022 3.188 -1.673 1.00 97.25 209 ALA A C 1
ATOM 1556 O O . ALA A 1 209 ? 14.045 3.404 -2.336 1.00 97.25 209 ALA A O 1
ATOM 1557 N N . PRO A 1 210 ? 12.887 2.016 -1.048 1.00 96.00 210 PRO A N 1
ATOM 1558 C CA . PRO A 1 210 ? 13.804 0.901 -1.243 1.00 96.00 210 PRO A CA 1
ATOM 1559 C C . PRO A 1 210 ? 13.564 0.242 -2.611 1.00 96.00 210 PRO A C 1
ATOM 1561 O O . PRO A 1 210 ? 12.868 0.770 -3.471 1.00 96.00 210 PRO A O 1
ATOM 1564 N N . ASN A 1 211 ? 14.191 -0.907 -2.859 1.00 96.31 211 ASN A N 1
ATOM 1565 C CA . ASN A 1 211 ? 13.979 -1.644 -4.105 1.00 96.31 211 ASN A CA 1
ATOM 1566 C C . ASN A 1 211 ? 12.517 -2.124 -4.246 1.00 96.31 211 ASN A C 1
ATOM 1568 O O . ASN A 1 211 ? 11.816 -2.250 -3.245 1.00 96.31 211 ASN A O 1
ATOM 1572 N N . LEU A 1 212 ? 12.094 -2.437 -5.476 1.00 97.12 212 LEU A N 1
ATOM 1573 C CA . LEU A 1 212 ? 10.724 -2.844 -5.823 1.00 97.12 212 LEU A CA 1
ATOM 1574 C C . LEU A 1 212 ? 9.662 -1.860 -5.307 1.00 97.12 212 LEU A C 1
ATOM 1576 O O . LEU A 1 212 ? 8.668 -2.276 -4.723 1.00 97.12 212 LEU A O 1
ATOM 1580 N N . SER A 1 213 ? 9.873 -0.568 -5.526 1.00 98.25 213 SER A N 1
ATOM 1581 C CA . SER A 1 213 ? 8.965 0.481 -5.049 1.00 98.25 213 SER A CA 1
ATOM 1582 C C . SER A 1 213 ? 8.593 1.473 -6.143 1.00 98.25 213 SER A C 1
ATOM 1584 O O . SER A 1 213 ? 9.070 1.342 -7.271 1.00 98.25 213 SER A O 1
ATOM 1586 N N . LEU A 1 214 ? 7.738 2.446 -5.826 1.00 98.56 214 LEU A N 1
ATOM 1587 C CA . LEU A 1 214 ? 7.329 3.532 -6.723 1.00 98.56 214 LEU A CA 1
ATOM 1588 C C . LEU A 1 214 ? 6.795 2.992 -8.056 1.00 98.56 214 LEU A C 1
ATOM 1590 O O . LEU A 1 214 ? 7.385 3.186 -9.122 1.00 98.56 214 LEU A O 1
ATOM 1594 N N . GLY A 1 215 ? 5.711 2.219 -7.971 1.00 98.31 215 GLY A N 1
ATOM 1595 C CA . GLY A 1 215 ? 4.994 1.735 -9.151 1.00 98.31 215 GLY A CA 1
ATOM 1596 C C . GLY A 1 215 ? 5.720 0.607 -9.879 1.00 98.31 215 GLY A C 1
ATOM 1597 O O . GLY A 1 215 ? 5.597 0.449 -11.091 1.00 98.31 215 GLY A O 1
ATOM 1598 N N . THR A 1 216 ? 6.519 -0.182 -9.160 1.00 98.25 216 THR A N 1
ATOM 1599 C CA . THR A 1 216 ? 7.209 -1.328 -9.757 1.00 98.25 216 THR A CA 1
ATOM 1600 C C . THR A 1 216 ? 6.255 -2.504 -9.961 1.00 98.25 216 THR A C 1
ATOM 1602 O O . THR A 1 216 ? 5.428 -2.806 -9.103 1.00 98.25 216 THR A O 1
ATOM 1605 N N . ALA A 1 217 ? 6.397 -3.228 -11.070 1.00 98.06 217 ALA A N 1
ATOM 1606 C CA . ALA A 1 217 ? 5.743 -4.520 -11.268 1.00 98.06 217 ALA A CA 1
ATOM 1607 C C . ALA A 1 217 ? 6.707 -5.687 -11.070 1.00 98.06 217 ALA A C 1
ATOM 1609 O O . ALA A 1 217 ? 7.862 -5.643 -11.481 1.00 98.06 217 ALA A O 1
ATOM 1610 N N . ASN A 1 218 ? 6.237 -6.762 -10.457 1.00 97.06 218 ASN A N 1
ATOM 1611 C CA . ASN A 1 218 ? 7.021 -7.946 -10.185 1.00 97.06 218 ASN A CA 1
ATOM 1612 C C . ASN A 1 218 ? 6.198 -9.205 -10.476 1.00 97.06 218 ASN A C 1
ATOM 1614 O O . ASN A 1 218 ? 5.153 -9.435 -9.866 1.00 97.06 218 ASN A O 1
ATOM 1618 N N . SER A 1 21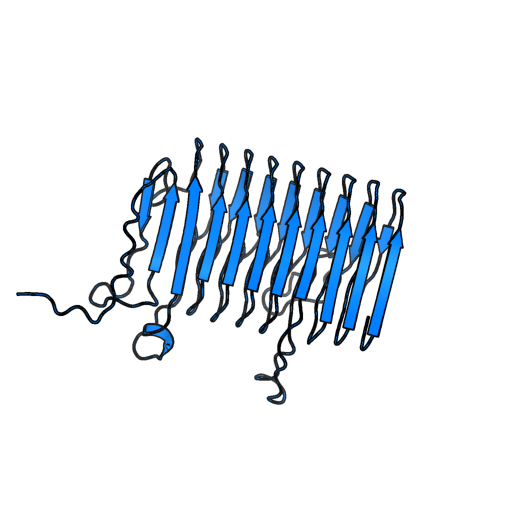9 ? 6.714 -10.077 -11.342 1.00 94.38 219 SER A N 1
ATOM 1619 C CA . SER A 1 219 ? 6.096 -11.376 -11.647 1.00 94.38 219 SER A CA 1
ATOM 1620 C C . SER A 1 219 ? 4.668 -11.274 -12.223 1.00 94.38 219 SER A C 1
ATOM 1622 O O . SER A 1 219 ? 3.724 -11.831 -11.663 1.00 94.38 219 SER A O 1
ATOM 1624 N N . ASN A 1 220 ? 4.515 -10.621 -13.379 1.00 95.25 220 ASN A N 1
ATOM 1625 C CA . ASN A 1 220 ? 3.245 -10.471 -14.117 1.00 95.25 220 ASN A CA 1
ATOM 1626 C C . ASN A 1 220 ? 2.167 -9.688 -13.378 1.00 95.25 220 ASN A C 1
ATOM 1628 O O 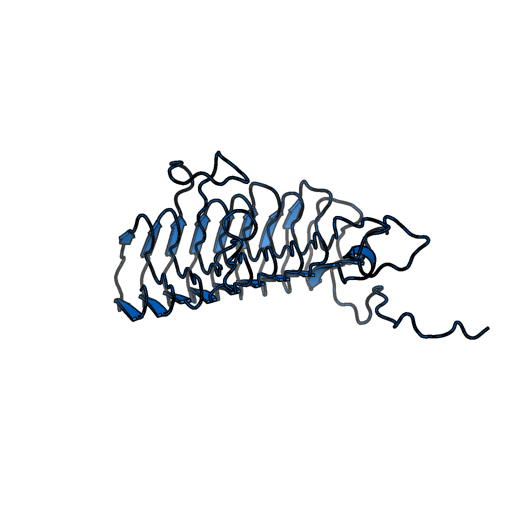. ASN A 1 220 ? 1.021 -10.121 -13.282 1.00 9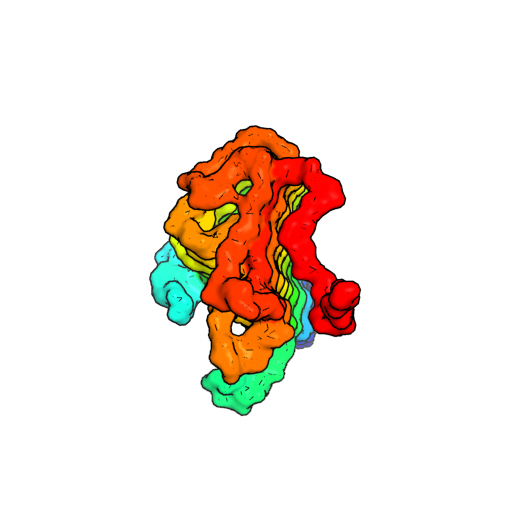5.25 220 ASN A O 1
ATOM 1632 N N . SER A 1 221 ? 2.550 -8.550 -12.822 1.00 97.38 221 SER A N 1
ATOM 1633 C CA . SER A 1 221 ? 1.654 -7.677 -12.075 1.00 97.38 221 SER A CA 1
ATOM 1634 C C . SER A 1 221 ? 1.528 -6.308 -12.738 1.00 97.38 221 SER A C 1
ATOM 1636 O O . SER A 1 221 ? 2.191 -6.004 -13.733 1.00 97.38 221 SER A O 1
ATOM 1638 N N . ILE A 1 222 ? 0.706 -5.458 -12.137 1.00 98.62 222 ILE A N 1
ATOM 1639 C CA . ILE A 1 222 ? 0.608 -4.041 -12.469 1.00 98.62 222 ILE A CA 1
ATOM 1640 C C . ILE A 1 222 ? 1.037 -3.258 -11.228 1.00 98.62 222 ILE A C 1
ATOM 1642 O O . ILE A 1 222 ? 0.466 -3.455 -10.157 1.00 98.62 222 ILE A O 1
ATOM 1646 N N . GLY A 1 223 ? 2.071 -2.433 -11.360 1.00 98.69 223 GLY A N 1
ATOM 1647 C CA . GLY A 1 223 ? 2.494 -1.499 -10.319 1.00 98.69 223 GLY A CA 1
ATOM 1648 C C . GLY A 1 223 ? 2.317 -0.074 -10.807 1.00 98.69 223 GLY A C 1
ATOM 1649 O O . GLY A 1 223 ? 2.750 0.231 -11.917 1.00 98.69 223 GLY A O 1
ATOM 1650 N N . LEU A 1 224 ? 1.658 0.763 -10.012 1.00 98.81 224 LEU A N 1
ATOM 1651 C CA . LEU A 1 224 ? 1.331 2.147 -10.345 1.00 98.81 224 LEU A CA 1
ATOM 1652 C C . LEU A 1 224 ? 1.679 3.050 -9.160 1.00 98.81 224 LEU A C 1
ATOM 1654 O O . LEU A 1 224 ? 1.288 2.760 -8.031 1.00 98.81 224 LEU A O 1
ATOM 1658 N N . CYS A 1 225 ? 2.404 4.127 -9.426 1.00 98.75 225 CYS A N 1
ATOM 1659 C CA . CYS A 1 225 ? 2.666 5.199 -8.471 1.00 98.75 225 CYS A CA 1
ATOM 1660 C C . CYS A 1 225 ? 2.487 6.513 -9.211 1.00 98.75 225 CYS A C 1
ATOM 1662 O O . CYS A 1 225 ? 3.223 6.757 -10.171 1.00 98.75 225 CYS A O 1
ATOM 1664 N N . PHE A 1 226 ? 1.463 7.263 -8.829 1.00 98.50 226 PHE A N 1
ATOM 1665 C CA . PHE A 1 226 ? 1.086 8.517 -9.456 1.00 98.50 226 PHE A CA 1
ATOM 1666 C C . PHE A 1 226 ? 1.210 9.620 -8.421 1.00 98.50 226 PHE A C 1
ATOM 1668 O O . PHE A 1 226 ? 0.476 9.586 -7.447 1.00 98.50 226 PHE A O 1
ATOM 1675 N N . ASP A 1 227 ? 2.124 10.539 -8.659 1.00 98.12 227 ASP A N 1
ATOM 1676 C CA . ASP A 1 227 ? 2.180 11.840 -8.021 1.00 98.12 227 ASP A CA 1
ATOM 1677 C C . ASP A 1 227 ? 1.695 12.868 -9.047 1.00 98.12 227 ASP A C 1
ATOM 1679 O O . ASP A 1 227 ? 2.021 12.757 -10.237 1.00 98.12 227 ASP A O 1
ATOM 1683 N N . LEU A 1 228 ? 0.790 13.763 -8.660 1.00 96.06 228 LEU A N 1
ATOM 1684 C CA . LEU A 1 228 ? 0.025 14.557 -9.625 1.00 96.06 228 LEU A CA 1
ATOM 1685 C C . LEU A 1 228 ? 0.265 16.062 -9.555 1.00 96.06 228 LEU A C 1
ATOM 1687 O O . LEU A 1 228 ? -0.092 16.743 -10.526 1.00 96.06 228 LEU A O 1
ATOM 1691 N N . HIS A 1 229 ? 0.789 16.589 -8.453 1.00 94.62 229 HIS A N 1
ATOM 1692 C CA . HIS A 1 229 ? 1.055 18.014 -8.292 1.00 94.62 229 HIS A CA 1
ATOM 1693 C C . HIS A 1 229 ? 1.999 18.227 -7.112 1.00 94.62 229 HIS A C 1
ATOM 1695 O O . HIS A 1 229 ? 1.591 17.930 -5.997 1.00 94.62 229 HIS A O 1
ATOM 1701 N N . GLY A 1 230 ? 3.120 18.915 -7.305 1.00 96.50 230 GLY A N 1
ATOM 1702 C CA . GLY A 1 230 ? 4.027 19.127 -6.183 1.00 96.50 230 GLY A CA 1
ATOM 1703 C C . GLY A 1 230 ? 5.362 19.720 -6.556 1.00 96.50 230 GLY A C 1
ATOM 1704 O O . GLY A 1 230 ? 5.559 20.104 -7.693 1.00 96.50 230 GLY A O 1
ATOM 1705 N N . ASP A 1 231 ? 6.254 19.883 -5.589 1.00 98.19 231 ASP A N 1
ATOM 1706 C CA . ASP A 1 231 ? 7.697 19.950 -5.833 1.00 98.19 231 ASP A CA 1
ATOM 1707 C C . ASP A 1 231 ? 8.302 18.796 -5.007 1.00 98.19 231 ASP A C 1
ATOM 1709 O O . ASP A 1 231 ? 8.574 18.953 -3.808 1.00 98.19 231 ASP A O 1
ATOM 1713 N N . ASP A 1 232 ? 8.510 17.637 -5.631 1.00 98.44 232 ASP A N 1
ATOM 1714 C CA . ASP A 1 232 ? 8.623 16.362 -4.920 1.00 98.44 232 ASP A CA 1
ATOM 1715 C C . ASP A 1 232 ? 10.056 15.832 -4.803 1.00 98.44 232 ASP A C 1
ATOM 1717 O O . ASP A 1 232 ? 10.998 16.176 -5.537 1.00 98.44 232 ASP A O 1
ATOM 1721 N N . SER A 1 233 ? 10.274 14.960 -3.816 1.00 98.44 233 SER A N 1
ATOM 1722 C CA . SER A 1 233 ? 11.581 14.357 -3.558 1.00 98.44 233 SER A CA 1
ATOM 1723 C C . SER A 1 233 ? 11.557 12.839 -3.503 1.00 98.44 233 SER A C 1
ATOM 1725 O O . SER A 1 233 ? 11.192 12.210 -2.506 1.00 98.44 233 SER A O 1
ATOM 1727 N N . TYR A 1 234 ? 12.110 12.228 -4.549 1.00 98.50 234 TYR A N 1
ATOM 1728 C CA . TYR A 1 234 ? 12.265 10.787 -4.675 1.00 98.50 234 TYR A CA 1
ATOM 1729 C C . TYR A 1 234 ? 13.650 10.339 -4.214 1.00 98.50 234 TYR A C 1
ATOM 1731 O O . TYR A 1 234 ? 14.642 10.349 -4.947 1.00 98.50 234 TYR A O 1
ATOM 1739 N N . ASN A 1 235 ? 13.715 9.847 -2.983 1.00 97.31 235 ASN A N 1
ATOM 1740 C CA . ASN A 1 235 ? 14.915 9.302 -2.364 1.00 97.31 235 ASN A CA 1
ATOM 1741 C C . ASN A 1 235 ? 14.916 7.772 -2.448 1.00 97.31 235 ASN A C 1
ATOM 1743 O O . ASN A 1 235 ? 14.542 7.070 -1.504 1.00 97.31 235 ASN A O 1
ATOM 1747 N N . SER A 1 236 ? 15.376 7.239 -3.583 1.00 92.25 236 SER A N 1
ATOM 1748 C CA . SER A 1 236 ? 15.475 5.796 -3.805 1.00 92.25 236 SER A CA 1
ATOM 1749 C C . SER A 1 236 ? 16.888 5.230 -3.671 1.00 92.25 236 SER A C 1
ATOM 1751 O O . SER A 1 236 ? 17.868 5.822 -4.117 1.00 92.25 236 SER A O 1
ATOM 1753 N N . THR A 1 237 ? 16.987 4.034 -3.084 1.00 83.94 237 THR A N 1
ATOM 1754 C CA . THR A 1 237 ? 18.248 3.273 -2.953 1.00 83.94 237 THR A CA 1
ATOM 1755 C C . THR A 1 237 ? 18.295 2.010 -3.821 1.00 83.94 237 THR A C 1
ATOM 1757 O O . THR A 1 237 ? 19.336 1.352 -3.898 1.00 83.94 237 THR A O 1
ATOM 1760 N N . GLY A 1 238 ? 17.177 1.648 -4.458 1.00 84.44 238 GLY A N 1
ATOM 1761 C CA . GLY A 1 238 ? 17.044 0.463 -5.306 1.00 84.44 238 GLY A CA 1
ATOM 1762 C C . GLY A 1 238 ? 17.221 0.764 -6.795 1.00 84.44 238 GLY A C 1
ATOM 1763 O O . GLY A 1 238 ? 17.164 1.909 -7.221 1.00 84.44 238 GLY A O 1
ATOM 1764 N N . THR A 1 239 ? 17.422 -0.283 -7.600 1.00 88.38 239 THR A N 1
ATOM 1765 C CA . THR A 1 239 ? 17.483 -0.179 -9.074 1.00 88.38 239 THR A CA 1
ATOM 1766 C C . THR A 1 239 ? 16.159 -0.538 -9.753 1.00 88.38 239 THR A C 1
ATOM 1768 O O . THR A 1 239 ? 15.986 -0.310 -10.948 1.00 88.38 239 THR A O 1
ATOM 1771 N N . LEU A 1 240 ? 15.234 -1.149 -9.012 1.00 94.88 240 LEU A N 1
ATOM 1772 C CA . LEU A 1 240 ? 13.897 -1.528 -9.455 1.00 94.88 240 LEU A CA 1
ATOM 1773 C C . LEU A 1 240 ? 12.891 -0.578 -8.797 1.00 94.88 240 LEU A C 1
ATOM 1775 O O . LEU A 1 240 ? 12.182 -0.977 -7.878 1.00 94.88 240 LEU A O 1
ATOM 1779 N N . THR A 1 241 ? 12.895 0.684 -9.213 1.00 97.31 241 THR A N 1
ATOM 1780 C CA . THR A 1 241 ? 11.961 1.717 -8.747 1.00 97.31 241 THR A CA 1
ATOM 1781 C C . THR A 1 241 ? 11.490 2.587 -9.906 1.00 97.31 241 THR A C 1
ATOM 1783 O O . THR A 1 241 ? 11.939 2.382 -11.036 1.00 97.31 241 THR A O 1
ATOM 1786 N N . LEU A 1 242 ? 10.582 3.530 -9.636 1.00 97.81 242 LEU A N 1
ATOM 1787 C CA . LEU A 1 242 ? 10.160 4.570 -10.578 1.00 97.81 242 LEU A CA 1
ATOM 1788 C C . LEU A 1 242 ? 9.629 3.965 -11.888 1.00 97.81 242 LEU A C 1
ATOM 1790 O O . LEU A 1 242 ? 10.129 4.242 -12.982 1.00 97.81 242 LEU A O 1
ATOM 1794 N N . GLY A 1 243 ? 8.639 3.075 -11.755 1.00 97.25 243 GLY A N 1
ATOM 1795 C CA . GLY A 1 243 ? 7.958 2.452 -12.891 1.00 97.25 243 GLY A CA 1
ATOM 1796 C C . GLY A 1 243 ? 8.719 1.278 -13.509 1.00 97.25 243 GLY A C 1
ATOM 1797 O O . GLY A 1 243 ? 8.545 0.933 -14.679 1.00 97.25 243 GLY A O 1
ATOM 1798 N N . ALA A 1 244 ? 9.603 0.651 -12.738 1.00 96.69 244 ALA A N 1
ATOM 1799 C CA . ALA A 1 244 ? 10.343 -0.534 -13.145 1.00 96.69 244 ALA A CA 1
ATOM 1800 C C . ALA A 1 244 ? 9.458 -1.791 -13.280 1.00 96.69 244 ALA A C 1
ATOM 1802 O O . ALA A 1 244 ? 8.360 -1.884 -12.744 1.00 96.69 244 ALA A O 1
ATOM 1803 N N . TYR A 1 245 ? 9.986 -2.825 -13.936 1.00 95.62 245 TYR A N 1
ATOM 1804 C CA . TYR A 1 245 ? 9.442 -4.183 -13.861 1.00 95.62 245 TYR A CA 1
ATOM 1805 C C . TYR A 1 245 ? 10.515 -5.156 -13.368 1.00 95.62 245 TYR A C 1
ATOM 1807 O O . TYR A 1 245 ? 11.702 -4.881 -13.481 1.00 95.62 245 TYR A O 1
ATOM 1815 N N . ASN A 1 246 ? 10.130 -6.305 -12.831 1.00 93.88 246 ASN A N 1
ATOM 1816 C CA . ASN A 1 246 ? 11.043 -7.355 -12.397 1.00 93.88 246 ASN A CA 1
ATOM 1817 C C . ASN A 1 246 ? 10.515 -8.745 -12.773 1.00 93.88 246 ASN A C 1
ATOM 1819 O O . ASN A 1 246 ? 9.297 -8.950 -12.834 1.00 93.88 246 ASN A O 1
ATOM 1823 N N . ASN A 1 247 ? 11.453 -9.684 -12.942 1.00 79.81 247 ASN A N 1
ATOM 1824 C CA . ASN A 1 247 ? 11.255 -11.096 -13.279 1.00 79.81 247 ASN A CA 1
ATOM 1825 C C . ASN A 1 247 ? 10.628 -11.335 -14.662 1.00 79.81 247 ASN A C 1
ATOM 1827 O O . ASN A 1 247 ? 9.425 -11.580 -14.774 1.00 79.81 247 ASN A O 1
ATOM 1831 N N . SER A 1 248 ? 11.473 -11.353 -15.698 1.00 69.50 248 SER A N 1
ATOM 1832 C CA . SER A 1 248 ? 11.131 -11.881 -17.022 1.00 69.50 248 SER A CA 1
ATOM 1833 C C . SER A 1 248 ? 11.904 -13.179 -17.282 1.00 69.50 248 SER A C 1
ATOM 1835 O O . SER A 1 248 ? 13.102 -13.169 -17.550 1.00 69.50 248 SER A O 1
ATOM 1837 N N . GLU A 1 249 ? 11.238 -14.329 -17.153 1.00 77.19 249 GLU A N 1
ATOM 1838 C CA . GLU A 1 249 ? 11.850 -15.643 -17.394 1.00 77.19 249 GLU A CA 1
ATOM 1839 C C . GLU A 1 249 ? 11.357 -16.247 -18.712 1.00 77.19 249 GLU A C 1
ATOM 1841 O O . GLU A 1 249 ? 10.167 -16.549 -18.857 1.00 77.19 249 GLU A O 1
ATOM 1846 N N . LEU A 1 250 ? 12.290 -16.486 -19.643 1.00 84.38 250 LEU A N 1
ATOM 1847 C CA . LEU A 1 250 ? 12.003 -17.163 -20.909 1.00 84.38 250 LEU A CA 1
ATOM 1848 C C . LEU A 1 250 ? 11.610 -18.632 -20.714 1.00 84.38 250 LEU A C 1
ATOM 1850 O O . LEU A 1 250 ? 12.166 -19.342 -19.872 1.00 84.38 250 LEU A O 1
ATOM 1854 N N . GLY A 1 251 ? 10.717 -19.116 -21.577 1.00 86.56 251 GLY A N 1
ATOM 1855 C CA . GLY A 1 251 ? 10.292 -20.519 -21.609 1.00 86.56 251 GLY A CA 1
ATOM 1856 C C . GLY A 1 251 ? 9.283 -20.881 -20.519 1.00 86.56 251 GLY A C 1
ATOM 1857 O O . GLY A 1 251 ? 9.049 -22.064 -20.254 1.00 86.56 251 GLY A O 1
ATOM 1858 N N . THR A 1 252 ? 8.681 -19.874 -19.890 1.00 87.88 252 THR A N 1
ATOM 1859 C CA . THR A 1 252 ? 7.583 -20.029 -18.938 1.00 87.88 252 THR A CA 1
ATOM 1860 C C . THR A 1 252 ? 6.350 -19.313 -19.474 1.00 87.88 252 THR A C 1
ATOM 1862 O O . THR A 1 252 ? 6.467 -18.353 -20.224 1.00 87.88 252 THR A O 1
ATOM 1865 N N . LEU A 1 253 ? 5.154 -19.701 -19.019 1.00 87.31 253 LEU A N 1
ATOM 1866 C CA . LEU A 1 253 ? 3.926 -18.973 -19.374 1.00 87.31 253 LEU A CA 1
ATOM 1867 C C . LEU A 1 253 ? 3.962 -17.492 -18.951 1.00 87.31 253 LEU A C 1
ATOM 1869 O O . LEU A 1 253 ? 3.139 -16.712 -19.413 1.00 87.31 253 LEU A O 1
ATOM 1873 N N . ARG A 1 254 ? 4.884 -17.099 -18.061 1.00 88.56 254 ARG A N 1
ATOM 1874 C CA . ARG A 1 254 ? 5.022 -15.722 -17.586 1.00 88.56 254 ARG A CA 1
ATOM 1875 C C . ARG A 1 254 ? 5.507 -14.769 -18.676 1.00 88.56 254 ARG A C 1
ATOM 1877 O O . ARG A 1 254 ? 5.189 -13.593 -18.576 1.00 88.56 254 ARG A O 1
ATOM 1884 N N . GLU A 1 255 ? 6.203 -15.237 -19.711 1.00 88.12 255 GLU A N 1
ATOM 1885 C CA . GLU A 1 255 ? 6.678 -14.364 -20.801 1.00 88.12 255 GLU A CA 1
ATOM 1886 C C . GLU A 1 255 ? 5.521 -13.728 -21.605 1.00 88.12 255 GLU A C 1
ATOM 1888 O O . GLU A 1 255 ? 5.630 -12.601 -22.097 1.00 88.12 255 GLU A O 1
ATOM 1893 N N . ASP A 1 256 ? 4.376 -14.417 -21.648 1.00 87.12 256 ASP A N 1
ATOM 1894 C CA . ASP A 1 256 ? 3.180 -14.009 -22.391 1.00 87.12 256 ASP A CA 1
ATOM 1895 C C . ASP A 1 256 ? 2.197 -13.158 -21.569 1.00 87.12 256 ASP A C 1
ATOM 1897 O O . ASP A 1 256 ? 1.254 -12.592 -22.125 1.00 87.12 256 ASP A O 1
ATOM 1901 N N . TYR A 1 257 ? 2.374 -13.051 -20.248 1.00 91.62 257 TYR A N 1
ATOM 1902 C CA . TYR A 1 257 ? 1.479 -12.266 -19.396 1.00 91.62 257 TYR A CA 1
ATOM 1903 C C . TYR A 1 257 ? 2.017 -10.860 -19.148 1.00 91.62 257 TYR A C 1
ATOM 1905 O O . TYR A 1 257 ? 3.218 -10.642 -18.990 1.00 91.62 257 TYR A O 1
ATOM 1913 N N . LEU A 1 258 ? 1.097 -9.899 -19.049 1.00 93.19 258 LEU A N 1
ATOM 1914 C CA . LEU A 1 258 ? 1.426 -8.509 -18.755 1.00 93.19 258 LEU A CA 1
ATOM 1915 C C . LEU A 1 258 ? 2.176 -8.392 -17.424 1.00 93.19 258 LEU A C 1
ATOM 1917 O O . LEU A 1 258 ? 1.730 -8.912 -16.405 1.00 93.19 258 LEU A O 1
ATOM 1921 N N . ASN A 1 259 ? 3.293 -7.679 -17.450 1.00 95.94 259 ASN A N 1
ATOM 1922 C CA . ASN A 1 259 ? 4.013 -7.207 -16.276 1.00 95.94 259 ASN A CA 1
ATOM 1923 C C . ASN A 1 259 ? 4.394 -5.758 -16.567 1.00 95.94 259 ASN A C 1
ATOM 1925 O O . ASN A 1 259 ? 5.211 -5.515 -17.461 1.00 95.94 259 ASN A O 1
ATOM 1929 N N . ILE A 1 260 ? 3.749 -4.807 -15.895 1.00 96.94 260 ILE A N 1
ATOM 1930 C CA . ILE A 1 260 ? 3.926 -3.391 -16.209 1.00 96.94 260 ILE A CA 1
ATOM 1931 C C . ILE A 1 260 ? 4.049 -2.525 -14.966 1.00 96.94 260 ILE A C 1
ATOM 1933 O O . ILE A 1 260 ? 3.120 -2.445 -14.165 1.00 96.94 260 ILE A O 1
ATOM 1937 N N . GLY A 1 261 ? 5.206 -1.882 -14.834 1.00 98.00 261 GLY A N 1
ATOM 1938 C CA . GLY A 1 261 ? 5.407 -0.792 -13.889 1.00 98.00 261 GLY A CA 1
ATOM 1939 C C . GLY A 1 261 ? 5.168 0.553 -14.558 1.00 98.00 261 GLY A C 1
ATOM 1940 O O . GLY A 1 261 ? 5.597 0.764 -15.699 1.00 98.00 261 GLY A O 1
ATOM 1941 N N . ILE A 1 262 ? 4.469 1.441 -13.863 1.00 97.94 262 ILE A N 1
ATOM 1942 C CA . ILE A 1 262 ? 4.241 2.819 -14.288 1.00 97.94 262 ILE A CA 1
ATOM 1943 C C . ILE A 1 262 ? 4.489 3.731 -13.097 1.00 97.94 262 ILE A C 1
ATOM 1945 O O . ILE A 1 262 ? 3.864 3.586 -12.048 1.00 97.94 262 ILE A O 1
ATOM 1949 N N . PHE A 1 263 ? 5.386 4.681 -13.301 1.00 98.38 263 PHE A N 1
ATOM 1950 C CA . PHE A 1 263 ? 5.540 5.842 -12.447 1.00 98.38 263 PHE A CA 1
ATOM 1951 C C . PHE A 1 263 ? 5.138 7.085 -13.238 1.00 98.38 263 PHE A C 1
ATOM 1953 O O . PHE A 1 263 ? 5.484 7.212 -14.418 1.00 98.38 263 PHE A O 1
ATOM 1960 N N . LEU A 1 264 ? 4.364 7.947 -12.602 1.00 97.19 264 LEU A N 1
ATOM 1961 C CA . LEU A 1 264 ? 3.895 9.205 -13.148 1.00 97.19 264 LEU A CA 1
ATOM 1962 C C . LEU A 1 264 ? 4.115 10.251 -12.075 1.00 97.19 264 LEU A C 1
ATOM 1964 O O . LEU A 1 264 ? 3.551 10.104 -11.003 1.00 97.19 264 LEU A O 1
ATOM 1968 N N . ASP A 1 265 ? 4.898 11.256 -12.402 1.00 97.62 265 ASP A N 1
ATOM 1969 C CA . ASP A 1 265 ? 4.906 12.539 -11.728 1.00 97.62 265 ASP A CA 1
ATOM 1970 C C . ASP A 1 265 ? 4.368 13.567 -12.734 1.00 97.62 265 ASP A C 1
ATOM 1972 O O . ASP A 1 265 ? 4.752 13.549 -13.919 1.00 97.62 265 ASP A O 1
ATOM 1976 N N . THR A 1 266 ? 3.423 14.409 -12.322 1.00 93.12 266 THR A N 1
ATOM 1977 C CA . THR A 1 266 ? 2.992 15.541 -13.141 1.00 93.12 266 THR A CA 1
ATOM 1978 C C . THR A 1 266 ? 3.091 16.844 -12.382 1.00 93.12 266 THR A C 1
ATOM 1980 O O . THR A 1 266 ? 2.572 16.944 -11.289 1.00 93.12 266 THR A O 1
ATOM 1983 N N . GLN A 1 267 ? 3.555 17.885 -13.082 1.00 89.62 267 GLN A N 1
ATOM 1984 C CA . GLN A 1 267 ? 3.629 19.264 -12.596 1.00 89.62 267 GLN A CA 1
ATOM 1985 C C . GLN A 1 267 ? 4.475 19.417 -11.332 1.00 89.62 267 GLN A C 1
ATOM 1987 O O . GLN A 1 267 ? 3.980 19.219 -10.237 1.00 89.62 267 GLN A O 1
ATOM 1992 N N . GLY A 1 268 ? 5.662 19.982 -11.483 1.00 93.19 268 GLY A N 1
ATOM 1993 C CA . GLY A 1 268 ? 6.486 20.289 -10.331 1.00 93.19 268 GLY A CA 1
ATOM 1994 C C . GLY A 1 268 ? 7.880 20.717 -10.709 1.00 93.19 268 GLY A C 1
ATOM 1995 O O . GLY A 1 268 ? 8.143 21.013 -11.881 1.00 93.19 268 GLY A O 1
ATOM 1996 N N . ASN A 1 269 ? 8.739 20.828 -9.701 1.00 96.81 269 ASN A N 1
ATOM 1997 C CA . ASN A 1 269 ? 10.188 20.825 -9.851 1.00 96.81 269 ASN A CA 1
ATOM 1998 C C . ASN A 1 269 ? 10.770 19.802 -8.874 1.00 96.81 269 ASN A C 1
ATOM 2000 O O . ASN A 1 269 ? 11.059 20.111 -7.711 1.00 96.81 269 ASN A O 1
ATOM 2004 N N . ASP A 1 270 ? 11.043 18.618 -9.390 1.00 97.75 270 ASP A N 1
ATOM 2005 C CA . ASP A 1 270 ? 11.211 17.418 -8.600 1.00 97.75 270 ASP A CA 1
ATOM 2006 C C . ASP A 1 270 ? 12.675 16.979 -8.544 1.00 97.75 270 ASP A C 1
ATOM 2008 O O . ASP A 1 270 ? 13.571 17.358 -9.320 1.00 97.75 270 ASP A O 1
ATOM 2012 N N . THR A 1 271 ? 12.967 16.162 -7.539 1.00 98.06 271 THR A N 1
ATOM 2013 C CA . THR A 1 271 ? 14.311 15.649 -7.294 1.00 98.06 271 THR A CA 1
ATOM 2014 C C . THR A 1 271 ? 14.344 14.134 -7.350 1.00 98.06 271 THR A C 1
ATOM 2016 O O . THR A 1 271 ? 13.632 13.436 -6.637 1.00 98.06 271 THR A O 1
ATOM 2019 N N . TYR A 1 272 ? 15.253 13.614 -8.176 1.00 97.81 272 TYR A N 1
ATOM 2020 C CA . TYR A 1 272 ? 15.400 12.184 -8.430 1.00 97.81 272 TYR A CA 1
ATOM 2021 C C . TYR A 1 272 ? 16.757 11.650 -7.950 1.00 97.81 272 TYR A C 1
ATOM 2023 O O . TYR A 1 272 ? 17.745 12.394 -7.913 1.00 97.81 272 TYR A O 1
ATOM 2031 N N . PRO A 1 273 ? 16.874 10.333 -7.681 1.00 94.50 273 PRO A N 1
ATOM 2032 C CA . PRO A 1 273 ? 18.128 9.706 -7.245 1.00 94.50 273 PRO A CA 1
ATOM 2033 C C . PRO A 1 273 ? 19.252 9.783 -8.290 1.00 94.50 273 PRO A C 1
ATOM 2035 O O . PRO A 1 273 ? 20.432 9.643 -7.959 1.00 94.50 273 PRO A O 1
ATOM 2038 N N . GLY A 1 274 ? 18.884 9.962 -9.561 1.00 90.12 274 GLY A N 1
ATOM 2039 C CA . GLY A 1 274 ? 19.786 10.059 -10.699 1.00 90.12 274 GLY A CA 1
ATOM 2040 C C . GLY A 1 274 ? 19.298 9.267 -11.920 1.00 90.12 274 GLY A C 1
ATOM 2041 O O . GLY A 1 274 ? 18.268 8.594 -11.863 1.00 90.12 274 GLY A O 1
ATOM 2042 N N . PRO A 1 275 ? 20.057 9.313 -13.031 1.00 88.38 275 PRO A N 1
ATOM 2043 C CA . PRO A 1 275 ? 19.643 8.734 -14.305 1.00 88.38 275 PRO A CA 1
ATOM 2044 C C . PRO A 1 275 ? 19.297 7.231 -14.226 1.00 88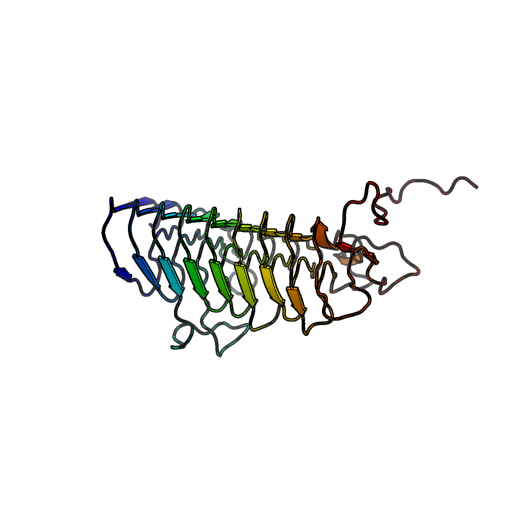.38 275 PRO A C 1
ATOM 2046 O O . PRO A 1 275 ? 19.972 6.487 -13.511 1.00 88.38 275 PRO A O 1
ATOM 2049 N N . PRO A 1 276 ? 18.318 6.753 -15.021 1.00 90.69 276 PRO A N 1
ATOM 2050 C CA . PRO A 1 276 ? 17.665 7.480 -16.112 1.00 90.69 276 PRO A CA 1
ATOM 2051 C C . PRO A 1 276 ? 16.518 8.401 -15.671 1.00 90.69 276 PRO A C 1
ATOM 2053 O O . PRO A 1 276 ? 16.061 9.173 -16.505 1.00 90.69 276 PRO A O 1
ATOM 2056 N N . ALA A 1 277 ? 16.084 8.338 -14.409 1.00 95.25 277 ALA A N 1
ATOM 2057 C CA . ALA A 1 277 ? 15.055 9.223 -13.876 1.00 95.25 277 ALA A CA 1
ATOM 2058 C C . ALA A 1 277 ? 15.600 10.645 -13.701 1.00 95.25 277 ALA A C 1
ATOM 2060 O O . ALA A 1 277 ? 16.725 10.838 -13.222 1.00 95.25 277 ALA A O 1
ATOM 2061 N N . ALA A 1 278 ? 14.821 11.626 -14.136 1.00 95.25 278 ALA A N 1
ATOM 2062 C CA . ALA A 1 278 ? 15.183 13.029 -14.068 1.00 95.25 278 ALA A CA 1
ATOM 2063 C C . ALA A 1 278 ? 13.957 13.917 -14.265 1.00 95.25 278 ALA A C 1
ATOM 2065 O O . ALA A 1 278 ? 13.015 13.528 -14.956 1.00 95.25 278 ALA A O 1
ATOM 2066 N N . GLU A 1 279 ? 14.103 15.136 -13.761 1.00 95.94 279 GLU A N 1
ATOM 2067 C CA . GLU A 1 279 ? 13.192 16.252 -13.961 1.00 95.94 279 GLU A CA 1
ATOM 2068 C C . GLU A 1 279 ? 12.751 16.410 -15.423 1.00 95.94 279 GLU A C 1
ATOM 2070 O O . GLU A 1 279 ? 13.608 16.427 -16.325 1.00 95.94 279 GLU A O 1
ATOM 2075 N N . ASN A 1 280 ? 11.445 16.584 -15.658 1.00 93.81 280 ASN A N 1
ATOM 2076 C CA . ASN A 1 280 ? 10.857 16.846 -16.975 1.00 93.81 280 ASN A CA 1
ATOM 2077 C C . ASN A 1 280 ? 11.306 15.835 -18.055 1.00 93.81 280 ASN A C 1
ATOM 2079 O O . ASN A 1 280 ? 11.737 16.204 -19.163 1.00 93.81 280 ASN A O 1
ATOM 2083 N N . SER A 1 281 ? 11.268 14.538 -17.738 1.00 93.50 281 SER A N 1
ATOM 2084 C CA . SER A 1 281 ? 11.749 13.494 -18.646 1.00 93.50 281 SER A CA 1
ATOM 2085 C C . SER A 1 281 ? 10.856 12.257 -18.710 1.00 93.50 281 SER A C 1
ATOM 2087 O O . SER A 1 281 ? 10.005 12.017 -17.866 1.00 93.50 281 SER A O 1
ATOM 2089 N N . ILE A 1 282 ? 11.064 11.441 -19.746 1.00 94.69 282 ILE A N 1
ATOM 2090 C CA . ILE A 1 282 ? 10.486 10.098 -19.839 1.00 94.69 282 ILE A CA 1
ATOM 2091 C C . ILE A 1 282 ? 11.632 9.098 -19.873 1.00 94.69 282 ILE A C 1
ATOM 2093 O O . ILE A 1 282 ? 12.518 9.197 -20.731 1.00 94.69 282 ILE A O 1
ATOM 2097 N N . TRP A 1 283 ? 11.565 8.079 -19.024 1.00 94.69 283 TRP A N 1
ATOM 2098 C CA . TRP A 1 283 ? 12.480 6.947 -19.056 1.00 94.69 283 TRP A CA 1
ATOM 2099 C C . TRP A 1 283 ? 11.719 5.644 -19.264 1.00 94.69 283 TRP A C 1
ATOM 2101 O O . TRP A 1 283 ? 10.672 5.376 -18.681 1.00 94.69 283 TRP A O 1
ATOM 2111 N N . VAL A 1 284 ? 12.274 4.800 -20.127 1.00 93.69 284 VAL A N 1
ATOM 2112 C CA . VAL A 1 284 ? 11.756 3.458 -20.382 1.00 93.69 284 VAL A CA 1
ATOM 2113 C C . VAL A 1 284 ? 12.799 2.477 -19.901 1.00 93.69 284 VAL A C 1
ATOM 2115 O O . VAL A 1 284 ? 13.977 2.585 -20.250 1.00 93.69 284 VAL A O 1
ATOM 2118 N N . ARG A 1 285 ? 12.362 1.505 -19.109 1.00 91.50 285 ARG A N 1
ATOM 2119 C CA . ARG A 1 285 ? 13.249 0.452 -18.640 1.00 91.50 285 ARG A CA 1
ATOM 2120 C C . ARG A 1 285 ? 13.720 -0.399 -19.815 1.00 91.50 285 ARG A C 1
ATOM 2122 O O . ARG A 1 285 ? 12.920 -0.836 -20.644 1.00 91.50 285 ARG A O 1
ATOM 2129 N N . GLU A 1 286 ? 15.020 -0.675 -19.856 1.00 90.88 286 GLU A N 1
ATOM 2130 C CA . GLU A 1 286 ? 15.577 -1.580 -20.854 1.00 90.88 286 GLU A CA 1
ATOM 2131 C C . GLU A 1 286 ? 14.954 -2.976 -20.738 1.00 90.88 286 GLU A C 1
ATOM 2133 O O . GLU A 1 286 ? 14.701 -3.496 -19.648 1.00 90.88 286 GLU A O 1
ATOM 2138 N N . ARG A 1 287 ? 14.678 -3.577 -21.894 1.00 90.69 287 ARG A N 1
ATOM 2139 C CA . ARG A 1 287 ? 14.203 -4.957 -21.987 1.00 90.69 287 ARG A CA 1
ATOM 2140 C C . ARG A 1 287 ? 15.346 -5.912 -21.676 1.00 90.69 287 ARG A C 1
ATOM 2142 O O . ARG A 1 287 ? 16.422 -5.761 -22.252 1.00 90.69 287 ARG A O 1
ATOM 2149 N N . GLU A 1 288 ? 15.104 -6.895 -20.816 1.00 91.25 288 GLU A N 1
ATOM 2150 C CA . GLU A 1 288 ? 16.060 -7.978 -20.555 1.00 91.25 288 GLU A CA 1
ATOM 2151 C C . GLU A 1 288 ? 16.268 -8.828 -21.817 1.00 91.25 288 GLU A C 1
ATOM 2153 O O . GLU A 1 288 ? 17.385 -9.272 -22.099 1.00 91.25 288 GLU A O 1
ATOM 2158 N N . HIS A 1 289 ? 15.220 -8.970 -22.637 1.00 91.12 289 HIS A N 1
ATOM 2159 C CA . HIS A 1 289 ? 15.259 -9.716 -23.891 1.00 91.12 289 HIS A CA 1
ATOM 2160 C C . HIS A 1 289 ? 14.866 -8.827 -25.084 1.00 91.12 289 HIS A C 1
ATOM 2162 O O . HIS A 1 289 ? 13.802 -9.007 -25.678 1.00 91.12 289 HIS A O 1
ATOM 2168 N N . PRO A 1 290 ? 15.723 -7.876 -25.509 1.00 88.62 290 PRO A N 1
ATOM 2169 C CA . PRO A 1 290 ? 15.374 -6.860 -26.509 1.00 88.62 290 PRO A CA 1
ATOM 2170 C C . PRO A 1 290 ? 15.063 -7.421 -27.907 1.00 88.62 290 PRO A C 1
ATOM 2172 O O . PRO A 1 290 ? 14.430 -6.739 -28.716 1.00 88.62 290 PRO A O 1
ATOM 2175 N N . GLN A 1 291 ? 15.492 -8.652 -28.200 1.00 87.44 291 GLN A N 1
ATOM 2176 C CA . GLN A 1 291 ? 15.151 -9.386 -29.422 1.00 87.44 291 GLN A CA 1
ATOM 2177 C C . GLN A 1 291 ? 13.682 -9.833 -29.481 1.00 87.44 291 GLN A C 1
ATOM 2179 O O . GLN A 1 291 ? 13.198 -10.168 -30.563 1.00 87.44 291 GLN A O 1
ATOM 2184 N N . TYR A 1 292 ? 12.986 -9.838 -28.342 1.00 85.94 292 TYR A N 1
ATOM 2185 C CA . TYR A 1 292 ? 11.588 -10.223 -28.215 1.00 85.94 292 TYR A CA 1
ATOM 2186 C C . TYR A 1 292 ? 10.758 -9.040 -27.714 1.00 85.94 292 TYR A C 1
ATOM 2188 O O . TYR A 1 292 ? 11.187 -8.229 -26.895 1.00 85.94 292 TYR A O 1
ATOM 2196 N N . GLU A 1 293 ? 9.541 -8.912 -28.219 1.00 85.56 293 GLU A N 1
ATOM 2197 C CA . GLU A 1 293 ? 8.557 -7.971 -27.693 1.00 85.56 293 GLU A CA 1
ATOM 2198 C C . GLU A 1 293 ? 7.711 -8.727 -26.668 1.00 85.56 293 GLU A C 1
ATOM 2200 O O . GLU A 1 293 ? 6.686 -9.290 -27.017 1.00 85.56 293 GLU A O 1
ATOM 2205 N N . LEU A 1 294 ? 8.194 -8.833 -25.427 1.00 88.25 294 LEU A N 1
ATOM 2206 C CA . LEU A 1 294 ? 7.492 -9.557 -24.363 1.00 88.25 294 LEU A CA 1
ATOM 2207 C C . LEU A 1 294 ? 6.502 -8.641 -23.633 1.00 88.25 294 LEU A C 1
ATOM 2209 O O . LEU A 1 294 ? 6.791 -7.469 -23.373 1.00 88.25 294 LEU A O 1
ATOM 2213 N N . LEU A 1 295 ? 5.333 -9.178 -23.259 1.00 89.06 295 LEU A N 1
ATOM 2214 C CA . LEU A 1 295 ? 4.381 -8.459 -22.397 1.00 89.06 295 LEU A CA 1
ATOM 2215 C C . LEU A 1 295 ? 4.878 -8.349 -20.952 1.00 89.06 295 LEU A C 1
ATOM 2217 O O . LEU A 1 295 ? 4.443 -7.447 -20.235 1.00 89.06 295 LEU A O 1
ATOM 2221 N N . SER A 1 296 ? 5.801 -9.228 -20.561 1.00 92.38 296 SER A N 1
ATOM 2222 C CA . SER A 1 296 ? 6.410 -9.292 -19.235 1.00 92.38 296 SER A CA 1
ATOM 2223 C C . SER A 1 296 ? 7.512 -8.251 -18.982 1.00 92.38 296 SER A C 1
ATOM 2225 O O . SER A 1 296 ? 8.050 -8.190 -17.875 1.00 92.38 296 SER A O 1
ATOM 2227 N N . GLU A 1 297 ? 7.858 -7.438 -19.986 1.00 93.69 297 GLU A N 1
ATOM 2228 C CA . GLU A 1 297 ? 8.969 -6.478 -19.932 1.00 93.69 297 GLU A CA 1
ATOM 2229 C C . GLU A 1 297 ? 8.515 -5.058 -20.276 1.00 93.69 297 GLU A C 1
ATOM 2231 O O . GLU A 1 297 ? 8.978 -4.451 -21.248 1.00 93.69 297 GLU A O 1
ATOM 2236 N N . LYS A 1 298 ? 7.568 -4.521 -19.499 1.00 94.25 298 LYS A N 1
ATOM 2237 C CA . LYS A 1 298 ? 7.086 -3.144 -19.661 1.00 94.25 298 LYS A CA 1
ATOM 2238 C C . LYS A 1 298 ? 7.360 -2.337 -18.398 1.00 94.25 298 LYS A C 1
ATOM 2240 O O . LYS A 1 298 ? 6.933 -2.697 -17.312 1.00 94.25 298 LYS A O 1
ATOM 2245 N N . GLY A 1 299 ? 8.082 -1.235 -18.538 1.00 95.50 299 GLY A N 1
ATOM 2246 C CA . GLY A 1 299 ? 8.342 -0.316 -17.437 1.00 95.50 299 GLY A CA 1
ATOM 2247 C C . GLY A 1 299 ? 8.582 1.078 -17.977 1.00 95.50 299 GLY A C 1
ATOM 2248 O O . GLY A 1 299 ? 9.402 1.245 -18.887 1.00 95.50 299 GLY A O 1
ATOM 2249 N N . VAL A 1 300 ? 7.847 2.050 -17.455 1.00 96.56 300 VAL A N 1
ATOM 2250 C CA . VAL A 1 300 ? 8.003 3.462 -17.794 1.00 96.56 300 VAL A CA 1
ATOM 2251 C C . VAL A 1 300 ? 7.905 4.283 -16.524 1.00 96.56 300 VAL A C 1
ATOM 2253 O O . VAL A 1 300 ? 7.034 4.031 -15.695 1.00 96.56 300 VAL A O 1
ATOM 2256 N N . GLY A 1 301 ? 8.762 5.280 -16.408 1.00 96.38 301 GLY A N 1
ATOM 2257 C CA . GLY A 1 301 ? 8.496 6.407 -15.538 1.00 96.38 301 GLY A CA 1
ATOM 2258 C C . GLY A 1 301 ? 8.535 7.685 -16.350 1.00 96.38 301 GLY A C 1
ATOM 2259 O O . GLY A 1 301 ? 9.144 7.742 -17.430 1.00 96.38 301 GLY A O 1
ATOM 2260 N N . LEU A 1 302 ? 7.804 8.675 -15.875 1.00 95.75 302 LEU A N 1
ATOM 2261 C CA . LEU A 1 302 ? 7.740 9.960 -16.522 1.00 95.75 302 LEU A CA 1
ATOM 2262 C C . LEU A 1 302 ? 7.483 11.059 -15.509 1.00 95.75 302 LEU A C 1
ATOM 2264 O O . LEU A 1 302 ? 6.818 10.834 -14.505 1.00 95.75 302 LEU A O 1
ATOM 2268 N N . ASP A 1 303 ? 7.992 12.218 -15.864 1.00 96.44 303 ASP A N 1
ATOM 2269 C CA . ASP A 1 303 ? 7.837 13.475 -15.168 1.00 96.44 303 ASP A CA 1
ATOM 2270 C C . ASP A 1 303 ? 7.422 14.517 -16.205 1.00 96.44 303 ASP A C 1
ATOM 2272 O O . ASP A 1 303 ? 8.144 14.759 -17.192 1.00 96.44 303 ASP A O 1
ATOM 2276 N N . GLY A 1 304 ? 6.228 15.070 -16.003 1.00 90.56 304 GLY A N 1
ATOM 2277 C CA . GLY A 1 304 ? 5.677 16.177 -16.771 1.00 90.56 304 GLY A CA 1
ATOM 2278 C C . GLY A 1 304 ? 4.472 15.817 -17.647 1.00 90.56 304 GLY A C 1
ATOM 2279 O O . GLY A 1 304 ? 4.036 14.671 -17.772 1.00 90.56 304 GLY A O 1
ATOM 2280 N N . ASP A 1 305 ? 3.928 16.837 -18.313 1.00 82.44 305 ASP A N 1
ATOM 2281 C CA . ASP A 1 305 ? 2.691 16.728 -19.091 1.00 82.44 305 ASP A CA 1
ATOM 2282 C C . ASP A 1 305 ? 2.938 16.275 -20.540 1.00 82.44 305 ASP A C 1
ATOM 2284 O O . ASP A 1 305 ? 3.216 17.077 -21.443 1.00 82.44 305 ASP A O 1
ATOM 2288 N N . TYR A 1 306 ? 2.765 14.978 -20.815 1.00 77.69 306 TYR A N 1
ATOM 2289 C CA . TYR A 1 306 ? 2.916 14.429 -22.169 1.00 77.69 306 TYR A CA 1
ATOM 2290 C C . TYR A 1 306 ? 1.594 14.008 -22.801 1.00 77.69 306 TYR A C 1
ATOM 2292 O O . TYR A 1 306 ? 0.783 13.278 -22.244 1.00 77.69 306 TYR A O 1
ATOM 2300 N N . THR A 1 307 ? 1.427 14.369 -24.073 1.00 71.06 307 THR A N 1
ATOM 2301 C CA . THR A 1 307 ? 0.260 13.960 -24.875 1.00 71.06 307 THR A CA 1
ATOM 2302 C C . THR A 1 307 ? 0.404 12.572 -25.512 1.00 71.06 307 THR A C 1
ATOM 2304 O O . THR A 1 307 ? -0.559 12.056 -26.083 1.00 71.06 307 THR A O 1
ATOM 2307 N N . LYS A 1 308 ? 1.603 11.968 -25.467 1.00 66.06 308 LYS A N 1
ATOM 2308 C CA . LYS A 1 308 ? 1.909 10.630 -26.004 1.00 66.06 308 LYS A CA 1
ATOM 2309 C C . LYS A 1 308 ? 3.006 9.958 -25.187 1.00 66.06 308 LYS A C 1
ATOM 2311 O O . LYS A 1 308 ? 4.032 10.576 -24.929 1.00 66.06 308 LYS A O 1
ATOM 2316 N N . LEU A 1 309 ? 2.828 8.669 -24.897 1.00 67.06 309 LEU A N 1
ATOM 2317 C CA . LEU A 1 309 ? 3.814 7.852 -24.191 1.00 67.06 309 LEU A CA 1
ATOM 2318 C C . LEU A 1 309 ? 4.579 6.937 -25.154 1.00 67.06 309 LEU A C 1
ATOM 2320 O O . LEU A 1 309 ? 3.975 6.379 -26.074 1.00 67.06 309 LEU A O 1
ATOM 2324 N N . PRO A 1 310 ? 5.884 6.703 -24.930 1.00 67.25 310 PRO A N 1
ATOM 2325 C CA . PRO A 1 310 ? 6.682 5.754 -25.704 1.00 67.25 310 PRO A CA 1
ATOM 2326 C C . PRO A 1 310 ? 6.417 4.285 -25.318 1.00 67.25 310 PRO A C 1
ATOM 2328 O O . PRO A 1 310 ? 7.237 3.413 -25.598 1.00 67.25 310 PRO A O 1
ATOM 2331 N N . LEU A 1 311 ? 5.274 3.979 -24.698 1.00 65.81 311 LEU A N 1
ATOM 2332 C CA . LEU A 1 311 ? 4.842 2.610 -24.446 1.00 65.81 311 LEU A CA 1
ATOM 2333 C C . LEU A 1 311 ? 4.040 2.084 -25.636 1.00 65.81 311 LEU A C 1
ATOM 2335 O O . LEU A 1 311 ? 2.922 2.523 -25.908 1.00 65.81 311 LEU A O 1
ATOM 2339 N N . ARG A 1 312 ? 4.594 1.095 -26.340 1.00 64.25 312 ARG A N 1
ATOM 2340 C CA . ARG A 1 312 ? 3.846 0.371 -27.372 1.00 64.25 312 ARG A CA 1
ATOM 2341 C C . ARG A 1 312 ? 2.944 -0.685 -26.735 1.00 64.25 312 ARG A C 1
ATOM 2343 O O . ARG A 1 312 ? 3.416 -1.666 -26.150 1.00 64.25 312 ARG A O 1
ATOM 2350 N N . PHE A 1 313 ? 1.643 -0.476 -26.907 1.00 66.12 313 PHE A N 1
ATOM 2351 C CA . PHE A 1 313 ? 0.574 -1.439 -26.628 1.00 66.12 313 PHE A CA 1
ATOM 2352 C C . PHE A 1 313 ? -0.052 -1.999 -27.917 1.00 66.12 313 PHE A C 1
ATOM 2354 O O . PHE A 1 313 ? -1.127 -2.591 -27.871 1.00 66.12 313 PHE A O 1
ATOM 2361 N N . GLU A 1 314 ? 0.588 -1.782 -29.073 1.00 58.59 314 GLU A N 1
ATOM 2362 C CA . GLU A 1 314 ? 0.102 -2.294 -30.357 1.00 58.59 314 GLU A CA 1
ATOM 2363 C C . GLU A 1 314 ? -0.049 -3.829 -30.301 1.00 58.59 314 GLU A C 1
ATOM 2365 O O . GLU A 1 314 ? 0.814 -4.513 -29.743 1.00 58.59 314 GLU A O 1
ATOM 2370 N N . PRO A 1 315 ? -1.147 -4.390 -30.837 1.00 50.50 315 PRO A N 1
ATOM 2371 C CA . PRO A 1 315 ? -1.371 -5.828 -30.822 1.00 50.50 315 PRO A CA 1
ATOM 2372 C C . PRO A 1 315 ? -0.338 -6.562 -31.691 1.00 50.50 315 PRO A C 1
ATOM 2374 O O . PRO A 1 315 ? -0.095 -6.178 -32.833 1.00 50.50 315 PRO A O 1
ATOM 2377 N N . TYR A 1 316 ? 0.191 -7.690 -31.199 1.00 52.56 316 TYR A N 1
ATOM 2378 C CA . TYR A 1 316 ? 1.160 -8.552 -31.908 1.00 52.56 316 TYR A CA 1
ATOM 2379 C C . TYR A 1 316 ? 0.681 -9.103 -33.265 1.00 52.56 316 TYR A C 1
ATOM 2381 O O . TYR A 1 316 ? 1.441 -9.755 -33.977 1.00 52.56 316 TYR A O 1
ATOM 2389 N N . THR A 1 317 ? -0.588 -8.893 -33.617 1.00 47.25 317 THR A N 1
ATOM 2390 C CA . THR A 1 317 ? -1.235 -9.441 -34.813 1.00 47.25 317 THR A CA 1
ATOM 2391 C C . THR A 1 317 ? -1.192 -8.527 -36.035 1.00 47.25 317 THR A C 1
ATOM 2393 O O . THR A 1 317 ? -1.692 -8.932 -37.085 1.00 47.25 317 THR A O 1
ATOM 2396 N N . GLU A 1 318 ? -0.636 -7.314 -35.957 1.00 44.19 318 GLU A N 1
ATOM 2397 C CA . GLU A 1 318 ? -0.438 -6.530 -37.179 1.00 44.19 318 GLU A CA 1
ATOM 2398 C C . GLU A 1 318 ? 0.758 -7.074 -37.971 1.00 44.19 318 GLU A C 1
ATOM 2400 O O . GLU A 1 318 ? 1.924 -6.906 -37.610 1.00 44.19 318 GLU A O 1
ATOM 2405 N N . GLU A 1 319 ? 0.456 -7.755 -39.085 1.00 44.72 319 GLU A N 1
ATOM 2406 C CA . GLU A 1 319 ? 1.441 -8.066 -40.118 1.00 44.72 319 GLU A CA 1
ATOM 2407 C C . GLU A 1 319 ? 2.224 -6.793 -40.450 1.00 44.72 319 GLU A C 1
ATOM 2409 O O . GLU A 1 319 ? 1.644 -5.794 -40.885 1.00 44.72 319 GLU A O 1
ATOM 2414 N N . LYS A 1 320 ? 3.556 -6.847 -40.310 1.00 43.19 320 LYS A N 1
ATOM 2415 C CA . LYS A 1 320 ? 4.451 -5.862 -40.922 1.00 43.19 320 LYS A CA 1
ATOM 2416 C C . LYS A 1 320 ? 4.085 -5.766 -42.403 1.00 43.19 320 LYS A C 1
ATOM 2418 O O . LYS A 1 320 ? 4.474 -6.630 -43.192 1.00 43.19 320 LYS A O 1
ATOM 2423 N N . LYS A 1 321 ? 3.335 -4.730 -42.786 1.00 45.91 321 LYS A N 1
ATOM 2424 C CA . LYS A 1 321 ? 3.148 -4.387 -44.195 1.00 45.91 321 LYS A CA 1
ATOM 2425 C C . LYS A 1 321 ? 4.542 -4.112 -44.758 1.00 45.91 321 LYS A C 1
ATOM 2427 O O . LYS A 1 321 ? 5.227 -3.205 -44.291 1.00 45.91 321 LYS A O 1
ATOM 2432 N N . LYS A 1 322 ? 4.965 -4.995 -45.664 1.00 41.28 322 LYS A N 1
ATOM 2433 C CA . LYS A 1 322 ? 6.216 -4.907 -46.424 1.00 41.28 322 LYS A CA 1
ATOM 2434 C C . LYS A 1 322 ? 6.289 -3.624 -47.237 1.00 41.28 322 LYS A C 1
ATOM 2436 O O . LYS A 1 322 ? 5.225 -3.197 -47.740 1.00 41.28 322 LYS A O 1
#

pLDDT: mean 94.35, std 9.92, range [41.28, 99.0]

Secondary structure (DSSP, 8-state):
-BSSEEEEE---SS-EEE-SBS-TT-BBSSEEEEE--SS--EEEESBS-SS-B-TT-EEEEE--SS--EEEE--SS-SSB-SS-TTSBEEEESS-EE-B--TTTTS--B---EEEEE--SS--EEEEEEEESS-EESS-EEEEEE-SS--EEEEEEEESS-EESS-EEEEEE-SSS-EEEESSSS-SS-EESS-EEEEEE-SS--EEEE-SS-SS-EESS-EEEEEE-SS--EEEE--SS-SS-EE---TTSGGGGS--EEEEEE-SS--B-SSTT--TT-EEEPPPSSTTS--TT-EEEEEES--SS-S-----TT-----

Organism: NCBI:txid412755

Sequence (322 aa):
ASFGVGVLIDYGGNDKYIGRTTAQGFAQYGLGLLFDQKGDDIYSSFLVSQAHGATKGYGLLVDLAGDDIYFCDDEHILFPSVQARKHNRSMSQGFGGGLRGDLSDGHSLPGGVGVLYDLEGDDQYSAGVFAQGCAYWSGVGILLDSNGDDRYVGAWYTQAAGVHTGVGVLLDEGGNDTYIAQLNASQGLGHDFSLGMLIDKTGNDTYHAPNLSLGTANSNSIGLCFDLHGDDSYNSTGTLTLGAYNNSELGTLREDYLNIGIFLDTQGNDTYPGPPAAENSIWVREREHPQYELLSEKGVGLDGDYTKLPLRFEPYTEEKKK